Protein AF-A0A077ZLI1-F1 (afdb_monomer_lite)

Structure (mmCIF, N/CA/C/O backbone):
data_AF-A0A077ZLI1-F1
#
_entry.id   AF-A0A077ZLI1-F1
#
loop_
_atom_site.group_PDB
_atom_site.id
_atom_site.type_symbol
_atom_site.label_atom_id
_atom_site.label_alt_id
_atom_site.label_comp_id
_atom_site.label_asym_id
_atom_site.label_entity_id
_atom_site.label_seq_id
_atom_site.pdbx_PDB_ins_code
_atom_site.Cartn_x
_atom_site.Cartn_y
_atom_site.Cartn_z
_atom_site.occupancy
_atom_site.B_iso_or_equiv
_atom_site.auth_seq_id
_atom_site.auth_comp_id
_atom_site.auth_asym_id
_atom_site.auth_atom_id
_atom_site.pdbx_PDB_model_num
ATOM 1 N N . MET A 1 1 ? 10.521 -31.351 -9.517 1.00 49.22 1 MET A N 1
ATOM 2 C CA . MET A 1 1 ? 11.575 -30.334 -9.286 1.00 49.22 1 MET A CA 1
ATOM 3 C C . MET A 1 1 ? 12.682 -30.967 -8.458 1.00 49.22 1 MET A C 1
ATOM 5 O O . MET A 1 1 ? 12.405 -31.404 -7.350 1.00 49.22 1 MET A O 1
ATOM 9 N N . THR A 1 2 ? 13.892 -31.088 -9.006 1.00 72.06 2 THR A N 1
ATOM 10 C CA . THR A 1 2 ? 15.047 -31.745 -8.365 1.00 72.06 2 THR A CA 1
ATOM 11 C C . THR A 1 2 ? 15.722 -30.818 -7.346 1.00 72.06 2 THR A C 1
ATOM 13 O O . THR A 1 2 ? 15.652 -29.597 -7.482 1.00 72.06 2 THR A O 1
ATOM 16 N N . SER A 1 3 ? 16.395 -31.372 -6.331 1.00 81.25 3 SER A N 1
ATOM 17 C CA . SER A 1 3 ? 17.153 -30.604 -5.318 1.00 81.25 3 SER A CA 1
ATOM 18 C C . SER A 1 3 ? 18.089 -29.559 -5.952 1.00 81.25 3 SER A C 1
ATOM 20 O O . SER A 1 3 ? 18.091 -28.391 -5.558 1.00 81.25 3 SER A O 1
ATOM 22 N N . LEU A 1 4 ? 18.756 -29.947 -7.045 1.00 71.81 4 LEU A N 1
ATOM 23 C CA . LEU A 1 4 ? 19.637 -29.091 -7.836 1.00 71.81 4 LEU A CA 1
ATOM 24 C C . LEU A 1 4 ? 18.915 -27.868 -8.422 1.00 71.81 4 LEU A C 1
ATOM 26 O O . LEU A 1 4 ? 19.433 -26.760 -8.362 1.00 71.81 4 LEU A O 1
ATOM 30 N N . SER A 1 5 ? 17.694 -28.038 -8.941 1.00 70.94 5 SER A N 1
ATOM 31 C CA . SER A 1 5 ? 16.902 -26.923 -9.485 1.00 70.94 5 SER A CA 1
ATOM 32 C C . SER A 1 5 ? 16.547 -25.876 -8.418 1.00 70.94 5 SER A C 1
ATOM 34 O O . SER A 1 5 ? 16.575 -24.680 -8.701 1.00 70.94 5 SER A O 1
ATOM 36 N N . ARG A 1 6 ? 16.306 -26.301 -7.167 1.00 73.88 6 ARG A N 1
ATOM 37 C CA . ARG A 1 6 ? 16.097 -25.388 -6.028 1.00 73.88 6 ARG A CA 1
ATOM 38 C C . ARG A 1 6 ? 17.396 -24.712 -5.592 1.00 73.88 6 ARG A C 1
ATOM 40 O O . ARG A 1 6 ? 17.370 -23.537 -5.238 1.00 73.88 6 ARG A O 1
ATOM 47 N N . GLN A 1 7 ? 18.522 -25.426 -5.624 1.00 73.50 7 GLN A N 1
ATOM 48 C CA . GLN A 1 7 ? 19.839 -24.849 -5.335 1.00 73.50 7 GLN A CA 1
ATOM 49 C C . GLN A 1 7 ? 20.244 -23.814 -6.394 1.00 73.50 7 GLN A C 1
ATOM 51 O O . GLN A 1 7 ? 20.675 -22.727 -6.027 1.00 73.50 7 GLN A O 1
ATOM 56 N N . LEU A 1 8 ? 20.005 -24.083 -7.681 1.00 65.75 8 LEU A N 1
ATOM 57 C CA . LEU A 1 8 ? 20.233 -23.127 -8.770 1.00 65.75 8 LEU A CA 1
ATOM 58 C C . LEU A 1 8 ? 19.321 -21.900 -8.670 1.00 65.75 8 LEU A C 1
ATOM 60 O O . LEU A 1 8 ? 19.788 -20.787 -8.872 1.00 65.75 8 LEU A O 1
ATOM 64 N N . GLN A 1 9 ? 18.046 -22.067 -8.304 1.00 68.62 9 GLN A N 1
ATOM 65 C CA . GLN A 1 9 ? 17.154 -20.925 -8.062 1.00 68.62 9 GLN A CA 1
ATOM 66 C C . GLN A 1 9 ? 17.598 -20.061 -6.877 1.00 68.62 9 GLN A C 1
ATOM 68 O O . GLN A 1 9 ? 17.407 -18.851 -6.919 1.00 68.62 9 GLN A O 1
ATOM 73 N N . ARG A 1 10 ? 18.194 -20.660 -5.837 1.00 63.62 10 ARG A N 1
ATOM 74 C CA . ARG A 1 10 ? 18.761 -19.924 -4.694 1.00 63.62 10 ARG A CA 1
ATOM 75 C C . ARG A 1 10 ? 20.091 -19.240 -5.024 1.00 63.62 10 ARG A C 1
ATOM 77 O O . ARG A 1 10 ? 20.362 -18.183 -4.472 1.00 63.62 10 ARG A O 1
ATOM 84 N N . LEU A 1 11 ? 20.903 -19.843 -5.895 1.00 58.38 11 LEU A N 1
ATOM 85 C CA . LEU A 1 11 ? 22.202 -19.319 -6.344 1.00 58.38 11 LEU A CA 1
ATOM 86 C C . LEU A 1 11 ? 22.096 -18.330 -7.506 1.00 58.38 11 LEU A C 1
ATOM 88 O O . LEU A 1 11 ? 23.068 -17.638 -7.797 1.00 58.38 11 LEU A O 1
ATOM 92 N N . ALA A 1 12 ? 20.940 -18.251 -8.169 1.00 53.59 12 ALA A N 1
ATOM 93 C CA . ALA A 1 12 ? 20.627 -17.192 -9.115 1.00 53.59 12 ALA A CA 1
ATOM 94 C C . ALA A 1 12 ? 20.524 -15.862 -8.354 1.00 53.59 12 ALA A C 1
ATOM 96 O O . ALA A 1 12 ? 19.436 -15.391 -8.020 1.00 53.59 12 ALA A O 1
ATOM 97 N N . LEU A 1 13 ? 21.689 -15.281 -8.058 1.00 48.31 13 LEU A N 1
ATOM 98 C CA . LEU A 1 13 ? 21.853 -13.918 -7.580 1.00 48.31 13 LEU A CA 1
ATOM 99 C C . LEU A 1 13 ? 21.026 -12.982 -8.477 1.00 48.31 13 LEU A C 1
ATOM 101 O O . LEU A 1 13 ? 21.008 -13.196 -9.701 1.00 48.31 13 LEU A O 1
ATOM 105 N N . PRO A 1 14 ? 20.387 -11.934 -7.918 1.00 53.56 14 PRO A N 1
ATOM 106 C CA . PRO A 1 14 ? 19.626 -10.951 -8.698 1.00 53.56 14 PRO A CA 1
ATOM 107 C C . PRO A 1 14 ? 20.418 -10.415 -9.904 1.00 53.56 14 PRO A C 1
ATOM 109 O O . PRO A 1 14 ? 19.856 -10.117 -10.957 1.00 53.56 14 PRO A O 1
ATOM 112 N N . GLU A 1 15 ? 21.740 -10.374 -9.759 1.00 49.19 15 GLU A N 1
ATOM 113 C CA . GLU A 1 15 ? 22.714 -9.785 -10.672 1.00 49.19 15 GLU A CA 1
ATOM 114 C C . GLU A 1 15 ? 22.935 -10.583 -11.971 1.00 49.19 15 GLU A C 1
ATOM 116 O O . GLU A 1 15 ? 23.287 -10.002 -12.993 1.00 49.19 15 GLU A O 1
ATOM 121 N N . THR A 1 16 ? 22.625 -11.885 -12.021 1.00 45.41 16 THR A N 1
ATOM 122 C CA . THR A 1 16 ? 22.791 -12.676 -13.267 1.00 45.41 16 THR A CA 1
ATOM 123 C C . THR A 1 16 ? 21.690 -12.444 -14.309 1.00 45.41 16 THR A C 1
ATOM 125 O O . THR A 1 16 ? 21.802 -12.899 -15.448 1.00 45.41 16 THR A O 1
ATOM 128 N N . ARG A 1 17 ? 20.626 -11.705 -13.968 1.00 49.75 17 ARG A N 1
ATOM 129 C CA . ARG A 1 17 ? 19.562 -11.337 -14.920 1.00 49.75 17 ARG A CA 1
ATOM 130 C C . ARG A 1 17 ? 19.872 -10.086 -15.740 1.00 49.75 17 ARG A C 1
ATOM 132 O O . ARG A 1 17 ? 19.211 -9.879 -16.752 1.00 49.75 17 ARG A O 1
ATOM 139 N N . ILE A 1 18 ? 20.875 -9.300 -15.346 1.00 50.59 18 ILE A N 1
ATOM 140 C CA . ILE A 1 18 ? 21.205 -8.005 -15.967 1.00 50.59 18 ILE A CA 1
ATOM 141 C C . ILE A 1 18 ? 21.633 -8.173 -17.443 1.00 50.59 18 ILE A C 1
ATOM 143 O O . ILE A 1 18 ? 21.433 -7.273 -18.249 1.00 50.59 18 ILE A O 1
ATOM 147 N N . TYR A 1 19 ? 22.111 -9.362 -17.834 1.00 45.22 19 TYR A N 1
ATOM 148 C CA . TYR A 1 19 ? 22.626 -9.646 -19.182 1.00 45.22 19 TYR A CA 1
ATOM 149 C C . TYR A 1 19 ? 21.681 -10.414 -20.115 1.00 45.22 19 TYR A C 1
ATOM 151 O O . TYR A 1 19 ? 22.057 -10.725 -21.245 1.00 45.22 19 TYR A O 1
ATOM 159 N N . LYS A 1 20 ? 20.440 -10.714 -19.711 1.00 43.84 20 LYS A N 1
ATOM 160 C CA . LYS A 1 20 ? 19.440 -11.183 -20.680 1.00 43.84 20 LYS A CA 1
ATOM 161 C C . LYS A 1 20 ? 18.785 -9.965 -21.320 1.00 43.84 20 LYS A C 1
ATOM 163 O O . LYS A 1 20 ? 17.756 -9.504 -20.834 1.00 43.84 20 LYS A O 1
ATOM 168 N N . GLN A 1 21 ? 19.372 -9.474 -22.416 1.00 44.59 21 GLN A N 1
ATOM 169 C CA . GLN A 1 21 ? 18.673 -8.614 -23.375 1.00 44.59 21 GLN A CA 1
ATOM 170 C C . GLN A 1 21 ? 17.440 -9.375 -23.870 1.00 44.59 21 GLN A C 1
ATOM 172 O O . GLN A 1 21 ? 17.489 -10.182 -24.794 1.00 44.59 21 GLN A O 1
ATOM 177 N N . THR A 1 22 ? 16.332 -9.196 -23.167 1.00 51.44 22 THR A N 1
ATOM 178 C CA . THR A 1 22 ? 15.024 -9.599 -23.654 1.00 51.44 22 THR A CA 1
ATOM 179 C C . THR A 1 22 ? 14.506 -8.414 -24.453 1.00 51.44 22 THR A C 1
ATOM 181 O O . THR A 1 22 ? 14.519 -7.294 -23.952 1.00 51.44 22 THR A O 1
ATOM 184 N N . ASN A 1 23 ? 14.064 -8.641 -25.692 1.00 54.66 23 ASN A N 1
ATOM 185 C CA . ASN A 1 23 ? 13.486 -7.613 -26.576 1.00 54.66 23 ASN A CA 1
ATOM 186 C C . ASN A 1 23 ? 12.128 -7.075 -26.071 1.00 54.66 23 ASN A C 1
ATOM 188 O O . ASN A 1 23 ? 11.269 -6.710 -26.863 1.00 54.66 23 ASN A O 1
ATOM 192 N N . LYS A 1 24 ? 11.881 -7.106 -24.761 1.00 71.12 24 LYS A N 1
ATOM 193 C CA . LYS A 1 24 ? 10.615 -6.739 -24.138 1.00 71.12 24 LYS A CA 1
ATOM 194 C C . LYS A 1 24 ? 10.907 -5.829 -22.963 1.00 71.12 24 LYS A C 1
ATOM 196 O O . LYS A 1 24 ? 11.408 -6.284 -21.935 1.00 71.12 24 LYS A O 1
ATOM 201 N N . ALA A 1 25 ? 10.589 -4.550 -23.119 1.00 84.06 25 ALA A N 1
ATOM 202 C CA . ALA A 1 25 ? 10.612 -3.617 -22.007 1.00 84.06 25 ALA A CA 1
ATOM 203 C C . ALA A 1 25 ? 9.281 -3.686 -21.247 1.00 84.06 25 ALA A C 1
ATOM 205 O O . ALA A 1 25 ? 8.209 -3.790 -21.839 1.00 84.06 25 ALA A O 1
ATOM 206 N N . ALA A 1 26 ? 9.354 -3.621 -19.919 1.00 90.19 26 ALA A N 1
ATOM 207 C CA . ALA A 1 26 ? 8.180 -3.474 -19.074 1.00 90.19 26 ALA A CA 1
ATOM 208 C C . ALA A 1 26 ? 7.569 -2.083 -19.311 1.00 90.19 26 ALA A C 1
ATOM 210 O O . ALA A 1 26 ? 8.201 -1.076 -18.991 1.00 90.19 26 ALA A O 1
ATOM 211 N N . SER A 1 27 ? 6.365 -2.036 -19.880 1.00 94.62 27 SER A N 1
ATOM 212 C CA . SER A 1 27 ? 5.658 -0.795 -20.198 1.00 94.62 27 SER A CA 1
ATOM 213 C C . SER A 1 27 ? 4.183 -0.911 -19.839 1.00 94.62 27 SER A C 1
ATOM 215 O O . SER A 1 27 ? 3.559 -1.961 -20.005 1.00 94.62 27 SER A O 1
ATOM 217 N N . LEU A 1 28 ? 3.641 0.169 -19.285 1.00 95.81 28 LEU A N 1
ATOM 218 C CA . LEU A 1 28 ? 2.214 0.346 -19.085 1.00 95.81 28 LEU A CA 1
ATOM 219 C C . LEU A 1 28 ? 1.571 0.940 -20.339 1.00 95.81 28 LEU A C 1
ATOM 221 O O . LEU A 1 28 ? 0.450 0.555 -20.676 1.00 95.81 28 LEU A O 1
ATOM 225 N N . LEU A 1 29 ? 2.236 1.908 -20.975 1.00 94.69 29 LEU A N 1
ATOM 226 C CA . LEU A 1 29 ? 1.674 2.713 -22.061 1.00 94.69 29 LEU A CA 1
ATOM 227 C C . LEU A 1 29 ? 1.825 2.090 -23.447 1.00 94.69 29 LEU A C 1
ATOM 229 O O . LEU A 1 29 ? 0.926 2.269 -24.267 1.00 94.69 29 LEU A O 1
ATOM 233 N N . PHE A 1 30 ? 2.924 1.387 -23.693 1.00 93.56 30 PHE A N 1
ATOM 234 C CA . PHE A 1 30 ? 3.312 0.907 -25.014 1.00 93.56 30 PHE A CA 1
ATOM 235 C C . PHE A 1 30 ? 3.360 -0.617 -25.043 1.00 93.56 30 PHE A C 1
ATOM 237 O O . PHE A 1 30 ? 3.530 -1.269 -24.009 1.00 93.56 30 PHE A O 1
ATOM 244 N N . GLU A 1 31 ? 3.231 -1.191 -26.237 1.00 88.50 31 GLU A N 1
ATOM 245 C CA . GLU A 1 31 ? 3.480 -2.618 -26.405 1.00 88.50 31 GLU A CA 1
ATOM 246 C C . GLU A 1 31 ? 4.964 -2.924 -26.127 1.00 88.50 31 GLU A C 1
ATOM 248 O O . GLU A 1 31 ? 5.825 -2.072 -26.376 1.00 88.50 31 GLU A O 1
ATOM 253 N N . PRO A 1 32 ? 5.299 -4.109 -25.582 1.00 85.25 32 PRO A N 1
ATOM 254 C CA . PRO A 1 32 ? 6.660 -4.418 -25.138 1.00 85.25 32 PRO A CA 1
ATOM 255 C C . PRO A 1 32 ? 7.737 -4.241 -26.214 1.00 85.25 32 PRO A C 1
ATOM 257 O O . PRO A 1 32 ? 8.876 -3.901 -25.882 1.00 85.25 32 PRO A O 1
ATOM 260 N N . GLU A 1 33 ? 7.377 -4.487 -27.474 1.00 86.50 33 GLU A N 1
ATOM 261 C CA . GLU A 1 33 ? 8.238 -4.346 -28.646 1.00 86.50 33 GLU A CA 1
ATOM 262 C C . GLU A 1 33 ? 8.533 -2.868 -28.961 1.00 86.50 33 GLU A C 1
ATOM 264 O O . GLU A 1 33 ? 9.699 -2.496 -29.102 1.00 86.50 33 GLU A O 1
ATOM 269 N N . ASP A 1 34 ? 7.509 -2.009 -28.982 1.00 88.69 34 ASP A N 1
ATOM 270 C CA . ASP A 1 34 ? 7.665 -0.564 -29.204 1.00 88.69 34 ASP A CA 1
ATOM 271 C C . ASP A 1 34 ? 8.414 0.091 -28.037 1.00 88.69 34 ASP A C 1
ATOM 273 O O . ASP A 1 34 ? 9.346 0.876 -28.224 1.00 88.69 34 ASP A O 1
ATOM 277 N N . ALA A 1 35 ? 8.056 -0.294 -26.809 1.00 89.12 35 ALA A N 1
ATOM 278 C CA . ALA A 1 35 ? 8.669 0.206 -25.588 1.00 89.12 35 ALA A CA 1
ATOM 279 C C . ALA A 1 35 ? 10.182 -0.049 -25.543 1.00 89.12 35 ALA A C 1
ATOM 281 O O . ALA A 1 35 ? 10.927 0.772 -24.996 1.00 89.12 35 ALA A O 1
ATOM 282 N N . ALA A 1 36 ? 10.642 -1.178 -26.092 1.00 88.00 36 ALA A N 1
ATOM 283 C CA . ALA A 1 36 ? 12.056 -1.539 -26.134 1.00 88.00 36 ALA A CA 1
ATOM 284 C C . ALA A 1 36 ? 12.880 -0.585 -27.015 1.00 88.00 36 ALA A C 1
ATOM 286 O O . ALA A 1 36 ? 14.051 -0.357 -26.718 1.00 88.00 36 ALA A O 1
ATOM 287 N N . GLY A 1 37 ? 12.272 0.003 -28.051 1.00 89.06 37 GLY A N 1
ATOM 288 C CA . GLY A 1 37 ? 12.918 0.982 -28.929 1.00 89.06 37 GLY A CA 1
ATOM 289 C C . GLY A 1 37 ? 12.961 2.409 -28.371 1.00 89.06 37 GLY A C 1
ATOM 290 O O . GLY A 1 37 ? 13.693 3.248 -28.894 1.00 89.06 37 GLY A O 1
ATOM 291 N N . MET A 1 38 ? 12.203 2.710 -27.313 1.00 90.81 38 MET A N 1
ATOM 292 C CA . MET A 1 38 ? 12.138 4.057 -26.738 1.00 90.81 38 MET A CA 1
ATOM 293 C C . MET A 1 38 ? 13.298 4.331 -25.776 1.00 90.81 38 MET A C 1
ATOM 295 O O . MET A 1 38 ? 13.548 3.555 -24.844 1.00 90.81 38 MET A O 1
ATOM 299 N N . SER A 1 39 ? 13.961 5.479 -25.958 1.00 91.69 39 SER A N 1
ATOM 300 C CA . SER A 1 39 ? 15.031 5.935 -25.067 1.00 91.69 39 SER A CA 1
ATOM 301 C C . SER A 1 39 ? 14.493 6.364 -23.697 1.00 91.69 39 SER A C 1
ATOM 303 O O . SER A 1 39 ? 13.320 6.722 -23.541 1.00 91.69 39 SER A O 1
ATOM 305 N N . LYS A 1 40 ? 15.373 6.348 -22.687 1.00 92.06 40 LYS A N 1
ATOM 306 C CA . LYS A 1 40 ? 15.049 6.800 -21.325 1.00 92.06 40 LYS A CA 1
ATOM 307 C C . LYS A 1 40 ? 14.607 8.270 -21.328 1.00 92.06 40 LYS A C 1
ATOM 309 O O . LYS A 1 40 ? 13.617 8.590 -20.678 1.00 92.06 40 LYS A O 1
ATOM 314 N N . ASP A 1 41 ? 15.257 9.113 -22.133 1.00 94.75 41 ASP A N 1
ATOM 315 C CA . ASP A 1 41 ? 14.906 10.524 -22.331 1.00 94.75 41 ASP A CA 1
ATOM 316 C C . ASP A 1 41 ? 13.494 10.715 -22.895 1.00 94.75 41 ASP A C 1
ATOM 318 O O . ASP A 1 41 ? 12.742 11.553 -22.402 1.00 94.75 41 ASP A O 1
ATOM 322 N N . THR A 1 42 ? 13.091 9.917 -23.894 1.00 95.00 42 THR A N 1
ATOM 323 C CA . THR A 1 42 ? 11.737 10.005 -24.464 1.00 95.00 42 THR A CA 1
ATOM 324 C C . THR A 1 42 ? 10.676 9.639 -23.430 1.00 95.00 42 THR A C 1
ATOM 326 O O . THR A 1 42 ? 9.680 10.349 -23.289 1.00 95.00 42 THR A O 1
ATOM 329 N N . ILE A 1 43 ? 10.889 8.556 -22.676 1.00 95.25 43 ILE A N 1
ATOM 330 C CA . ILE A 1 43 ? 9.962 8.145 -21.614 1.00 95.25 43 ILE A CA 1
ATOM 331 C C . ILE A 1 43 ? 9.886 9.211 -20.515 1.00 95.25 43 ILE A C 1
ATOM 333 O O . ILE A 1 43 ? 8.793 9.545 -20.056 1.00 95.25 43 ILE A O 1
ATOM 337 N N . PHE A 1 44 ? 11.029 9.774 -20.121 1.00 97.31 44 PHE A N 1
ATOM 338 C CA . PHE A 1 44 ? 11.085 10.837 -19.125 1.00 97.31 44 PHE A CA 1
ATOM 339 C C . PHE A 1 44 ? 10.325 12.088 -19.582 1.00 97.31 44 PHE A C 1
ATOM 341 O O . PHE A 1 44 ? 9.503 12.605 -18.832 1.00 97.31 44 PHE A O 1
ATOM 348 N N . ALA A 1 45 ? 10.501 12.524 -20.833 1.00 97.25 45 ALA A N 1
ATOM 349 C CA . ALA A 1 45 ? 9.782 13.673 -21.383 1.00 97.25 45 ALA A CA 1
ATOM 350 C C . ALA A 1 45 ? 8.252 13.481 -21.350 1.00 97.25 45 ALA A C 1
ATOM 352 O O . ALA A 1 45 ? 7.518 14.388 -20.956 1.00 97.25 45 ALA A O 1
ATOM 353 N N . ILE A 1 46 ? 7.760 12.284 -21.696 1.00 96.69 46 ILE A N 1
ATOM 354 C CA . ILE A 1 46 ? 6.330 11.938 -21.605 1.00 96.69 46 ILE A CA 1
ATOM 355 C C . ILE A 1 46 ? 5.842 12.014 -20.154 1.00 96.69 46 ILE A C 1
ATOM 357 O O . ILE A 1 46 ? 4.760 12.542 -19.877 1.00 96.69 46 ILE A O 1
ATOM 361 N N . ALA A 1 47 ? 6.634 11.488 -19.224 1.00 97.62 47 ALA A N 1
ATOM 362 C CA . ALA A 1 47 ? 6.287 11.468 -17.815 1.00 97.62 47 ALA A CA 1
ATOM 363 C C . ALA A 1 47 ? 6.286 12.855 -17.180 1.00 97.62 47 ALA A C 1
ATOM 365 O O . ALA A 1 47 ? 5.390 13.126 -16.389 1.00 97.62 47 ALA A O 1
ATOM 366 N N . VAL A 1 48 ? 7.204 13.744 -17.564 1.00 97.81 48 VAL A N 1
ATOM 367 C CA . VAL A 1 48 ? 7.222 15.145 -17.114 1.00 97.81 48 VAL A CA 1
ATOM 368 C C . VAL A 1 48 ? 5.925 15.846 -17.521 1.00 97.81 48 VAL A C 1
ATOM 370 O O . VAL A 1 48 ? 5.291 16.468 -16.678 1.00 97.81 48 VAL A O 1
ATOM 373 N N . VAL A 1 49 ? 5.450 15.666 -18.761 1.00 97.56 49 VAL A N 1
ATOM 374 C CA . VAL A 1 49 ? 4.150 16.218 -19.197 1.00 97.56 49 VAL A CA 1
ATOM 375 C C . VAL A 1 49 ? 3.001 15.689 -18.332 1.00 97.56 49 VAL A C 1
ATOM 377 O O . VAL A 1 49 ? 2.154 16.460 -17.885 1.00 97.56 49 VAL A O 1
ATOM 380 N N . GLY A 1 50 ? 2.972 14.378 -18.068 1.00 97.81 50 GLY A N 1
ATOM 381 C CA . GLY A 1 50 ? 1.974 13.788 -17.172 1.00 97.81 50 GLY A CA 1
ATOM 382 C C . GLY A 1 50 ? 2.077 14.302 -15.737 1.00 97.81 50 GLY A C 1
ATOM 383 O O . GLY A 1 50 ? 1.065 14.571 -15.101 1.00 97.81 50 GLY A O 1
ATOM 384 N N . PHE A 1 51 ? 3.290 14.492 -15.235 1.00 98.06 51 PHE A N 1
ATOM 385 C CA . PHE A 1 51 ? 3.535 15.009 -13.900 1.00 98.06 51 PHE A CA 1
ATOM 386 C C . PHE A 1 51 ? 3.085 16.469 -13.763 1.00 98.06 51 PHE A C 1
ATOM 388 O O . PHE A 1 51 ? 2.409 16.791 -12.792 1.00 98.06 51 PHE A O 1
ATOM 395 N N . GLU A 1 52 ? 3.329 17.330 -14.758 1.00 97.94 52 GLU A N 1
ATOM 396 C CA . GLU A 1 52 ? 2.783 18.696 -14.753 1.00 97.94 52 GLU A CA 1
ATOM 397 C C . GLU A 1 52 ? 1.251 18.710 -14.744 1.00 97.94 52 GLU A C 1
ATOM 399 O O . GLU A 1 52 ? 0.635 19.527 -14.061 1.00 97.94 52 GLU A O 1
ATOM 404 N N . GLU A 1 53 ? 0.609 17.810 -15.495 1.00 96.75 53 GLU A N 1
ATOM 405 C CA . GLU A 1 53 ? -0.847 17.650 -15.458 1.00 96.75 53 GLU A CA 1
ATOM 406 C C . GLU A 1 53 ? -1.321 17.212 -14.060 1.00 96.75 53 GLU A C 1
ATOM 408 O O . GLU A 1 53 ? -2.322 17.734 -13.570 1.00 96.75 53 GLU A O 1
ATOM 413 N N . LEU A 1 54 ? -0.615 16.290 -13.394 1.00 95.00 54 LEU A N 1
ATOM 414 C CA . LEU A 1 54 ? -0.927 15.877 -12.020 1.00 95.00 54 LEU A CA 1
ATOM 415 C C . LEU A 1 54 ? -0.789 17.042 -11.035 1.00 95.00 54 LEU A C 1
ATOM 417 O O . LEU A 1 54 ? -1.735 17.306 -10.301 1.00 95.00 54 LEU A O 1
ATOM 421 N N . THR A 1 55 ? 0.319 17.784 -11.069 1.00 94.19 55 THR A N 1
ATOM 422 C CA . THR A 1 55 ? 0.550 18.940 -10.186 1.00 94.19 55 THR A CA 1
ATOM 423 C C . THR A 1 55 ? -0.480 20.053 -10.396 1.00 94.19 55 THR A C 1
ATOM 425 O O . THR A 1 55 ? -0.898 20.696 -9.436 1.00 94.19 55 THR A O 1
ATOM 428 N N . LYS A 1 56 ? -0.946 20.267 -11.636 1.00 93.56 56 LYS A N 1
ATOM 429 C CA . LYS A 1 56 ? -2.046 21.205 -11.929 1.00 93.56 56 LYS A CA 1
ATOM 430 C C . LYS A 1 56 ? -3.381 20.761 -11.330 1.00 93.56 56 LYS A C 1
ATOM 432 O O . LYS A 1 56 ? -4.180 21.617 -10.965 1.00 93.56 56 LYS A O 1
ATOM 437 N N . ASN A 1 57 ? -3.636 19.452 -11.270 1.00 89.88 57 ASN A N 1
ATOM 438 C CA . ASN A 1 57 ? -4.840 18.909 -10.638 1.00 89.88 57 ASN A CA 1
ATOM 439 C C . ASN A 1 57 ? -4.739 18.944 -9.109 1.00 89.88 57 ASN A C 1
ATOM 441 O O . ASN A 1 57 ? -5.729 19.237 -8.442 1.00 89.88 57 ASN A O 1
ATOM 445 N N . ASP A 1 58 ? -3.564 18.637 -8.560 1.00 89.44 58 ASP A N 1
ATOM 446 C CA . ASP A 1 58 ? -3.329 18.587 -7.122 1.00 89.44 58 ASP A CA 1
ATOM 447 C C . ASP A 1 58 ? -1.870 18.907 -6.785 1.00 89.44 58 ASP A C 1
ATOM 449 O O . ASP A 1 58 ? -0.939 18.183 -7.146 1.00 89.44 58 ASP A O 1
ATOM 453 N N . TYR A 1 59 ? -1.667 19.988 -6.033 1.00 90.31 59 TYR A N 1
ATOM 454 C CA . TYR A 1 59 ? -0.337 20.452 -5.647 1.00 90.31 59 TYR A CA 1
ATOM 455 C C . TYR A 1 59 ? 0.418 19.446 -4.761 1.00 90.31 59 TYR A C 1
ATOM 457 O O . TYR A 1 59 ? 1.640 19.531 -4.647 1.00 90.31 59 TYR A O 1
ATOM 465 N N . VAL A 1 60 ? -0.264 18.447 -4.177 1.00 89.38 60 VAL A N 1
ATOM 466 C CA . VAL A 1 60 ? 0.384 17.369 -3.411 1.00 89.38 60 VAL A CA 1
ATOM 467 C C . VAL A 1 60 ? 1.511 16.684 -4.187 1.00 89.38 60 VAL A C 1
ATOM 469 O O . VAL A 1 60 ? 2.468 16.199 -3.582 1.00 89.38 60 VAL A O 1
ATOM 472 N N . PHE A 1 61 ? 1.425 16.656 -5.521 1.00 93.56 61 PHE A N 1
ATOM 473 C CA . PHE A 1 61 ? 2.435 16.018 -6.352 1.00 93.56 61 PHE A CA 1
ATOM 474 C C . PHE A 1 61 ? 3.749 16.798 -6.422 1.00 93.56 61 PHE A C 1
ATOM 476 O O . PHE A 1 61 ? 4.796 16.186 -6.632 1.00 93.56 61 PHE A O 1
ATOM 483 N N . GLU A 1 62 ? 3.736 18.109 -6.174 1.00 94.50 62 GLU A N 1
ATOM 484 C CA . GLU A 1 62 ? 4.907 18.978 -6.337 1.00 94.50 62 GLU A CA 1
ATOM 485 C C . GLU A 1 62 ? 6.103 18.511 -5.494 1.00 94.50 62 GLU A C 1
ATOM 487 O O . GLU A 1 62 ? 7.248 18.547 -5.947 1.00 94.50 62 GLU A O 1
ATOM 492 N N . LYS A 1 63 ? 5.846 17.950 -4.305 1.00 93.19 63 LYS A N 1
ATOM 493 C CA . LYS A 1 63 ? 6.894 17.425 -3.413 1.00 93.19 63 LYS A CA 1
ATOM 494 C C . LYS A 1 63 ? 7.736 16.299 -4.034 1.00 93.19 63 LYS A C 1
ATOM 496 O O . LYS A 1 63 ? 8.849 16.049 -3.579 1.00 93.19 63 LYS A O 1
ATOM 501 N N . PHE A 1 64 ? 7.231 15.623 -5.069 1.00 96.69 64 PHE A N 1
ATOM 502 C CA . PHE A 1 64 ? 7.933 14.536 -5.760 1.00 96.69 64 PHE A CA 1
ATOM 503 C C . PHE A 1 64 ? 8.774 15.010 -6.950 1.00 96.69 64 PHE A C 1
ATOM 505 O O . PHE A 1 64 ? 9.525 14.216 -7.518 1.00 96.69 64 PHE A O 1
ATOM 512 N N . ARG A 1 65 ? 8.679 16.289 -7.337 1.00 97.44 65 ARG A N 1
ATOM 513 C CA . ARG A 1 65 ? 9.372 16.834 -8.511 1.00 97.44 65 ARG A CA 1
ATOM 514 C C . ARG A 1 65 ? 10.876 16.611 -8.431 1.00 97.44 65 ARG A C 1
ATOM 516 O O . ARG A 1 65 ? 11.466 16.033 -9.335 1.00 97.44 65 ARG A O 1
ATOM 523 N N . ALA A 1 66 ? 11.487 17.047 -7.333 1.00 96.31 66 ALA A N 1
ATOM 524 C CA . ALA A 1 66 ? 12.936 16.999 -7.165 1.00 96.31 66 ALA A CA 1
ATOM 525 C C . ALA A 1 66 ? 13.482 15.563 -7.076 1.00 96.31 66 ALA A C 1
ATOM 527 O O . ALA A 1 66 ? 14.614 15.315 -7.486 1.00 96.31 66 ALA A O 1
ATOM 528 N N . THR A 1 67 ? 12.686 14.625 -6.558 1.00 96.12 67 THR A N 1
ATOM 529 C CA . THR A 1 67 ? 13.128 13.263 -6.223 1.00 96.12 67 THR A CA 1
ATOM 530 C C . THR A 1 67 ? 12.809 12.230 -7.299 1.00 96.12 67 THR A C 1
ATOM 532 O O . THR A 1 67 ? 13.613 11.327 -7.514 1.00 96.12 67 THR A O 1
ATOM 535 N N . LEU A 1 68 ? 11.660 12.341 -7.972 1.00 97.50 68 LEU A N 1
ATOM 536 C CA . LEU A 1 68 ? 11.186 11.343 -8.937 1.00 97.50 68 LEU A CA 1
ATOM 537 C C . LEU A 1 68 ? 11.125 11.862 -10.378 1.00 97.50 68 LEU A C 1
ATOM 539 O O . LEU A 1 68 ? 11.241 11.055 -11.297 1.00 97.50 68 LEU A O 1
ATOM 543 N N . PHE A 1 69 ? 10.955 13.172 -10.583 1.00 97.81 69 PHE A N 1
ATOM 544 C CA . PHE A 1 69 ? 10.690 13.775 -11.900 1.00 97.81 69 PHE A CA 1
ATOM 545 C C . PHE A 1 69 ? 11.673 14.902 -12.256 1.00 97.81 69 PHE A C 1
ATOM 547 O O . PHE A 1 69 ? 11.357 15.790 -13.046 1.00 97.81 69 PHE A O 1
ATOM 554 N N . SER A 1 70 ? 12.875 14.879 -11.679 1.00 96.25 70 SER A N 1
ATOM 555 C CA . SER A 1 70 ? 13.961 15.803 -12.008 1.00 96.25 70 SER A CA 1
ATOM 556 C C . SER A 1 70 ? 14.897 15.185 -13.043 1.00 96.25 70 SER A C 1
ATOM 558 O O . SER A 1 70 ? 15.067 13.966 -13.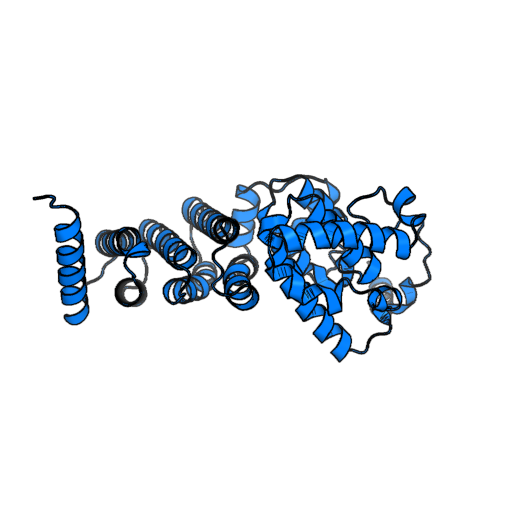079 1.00 96.25 70 SER A O 1
ATOM 560 N N . GLN A 1 71 ? 15.543 16.011 -13.871 1.00 95.56 71 GLN A N 1
ATOM 561 C CA . GLN A 1 71 ? 16.463 15.532 -14.913 1.00 95.56 71 GLN A CA 1
ATOM 562 C C . GLN A 1 71 ? 17.575 14.631 -14.341 1.00 95.56 71 GLN A C 1
ATOM 564 O O . GLN A 1 71 ? 17.970 13.665 -14.982 1.00 95.56 71 GLN A O 1
ATOM 569 N N . SER A 1 72 ? 18.017 14.877 -13.100 1.00 93.50 72 SER A N 1
ATOM 570 C CA . SER A 1 72 ? 19.023 14.055 -12.408 1.00 93.50 72 SER A CA 1
ATOM 571 C C . SER A 1 72 ? 18.606 12.596 -12.195 1.00 93.50 72 SER A C 1
ATOM 573 O O . SER A 1 72 ? 19.449 11.747 -11.932 1.00 93.50 72 SER A O 1
ATOM 575 N N . THR A 1 73 ? 17.313 12.275 -12.300 1.00 94.75 73 THR A N 1
ATOM 576 C CA . THR A 1 73 ? 16.826 10.890 -12.195 1.00 94.75 73 THR A CA 1
ATOM 577 C C . THR A 1 73 ? 17.124 10.049 -13.441 1.00 94.75 73 THR A C 1
ATOM 579 O O . THR A 1 73 ? 17.089 8.818 -13.369 1.00 94.75 73 THR A O 1
ATOM 582 N N . LEU A 1 74 ? 17.480 10.675 -14.571 1.00 94.19 74 LEU A N 1
ATOM 583 C CA . LEU A 1 74 ? 17.914 9.969 -15.782 1.00 94.19 74 LEU A CA 1
ATOM 584 C C . LEU A 1 74 ? 19.203 9.175 -15.564 1.00 94.19 74 LEU A C 1
ATOM 586 O O . LEU A 1 74 ? 19.322 8.079 -16.108 1.00 94.19 74 LEU A O 1
ATOM 590 N N . ASP A 1 75 ? 20.102 9.652 -14.708 1.00 92.25 75 ASP A N 1
ATOM 591 C CA . ASP A 1 75 ? 21.379 8.985 -14.420 1.00 92.25 75 ASP A CA 1
ATOM 592 C C . ASP A 1 75 ? 21.270 7.951 -13.289 1.00 92.25 75 ASP A C 1
ATOM 594 O O . ASP A 1 75 ? 22.215 7.222 -12.993 1.00 92.25 75 ASP A O 1
ATOM 598 N N . VAL A 1 76 ? 20.105 7.853 -12.641 1.00 92.31 76 VAL A N 1
ATOM 599 C CA . VAL A 1 76 ? 19.903 6.907 -11.544 1.00 92.31 76 VAL A CA 1
ATOM 600 C C . VAL A 1 76 ? 19.733 5.495 -12.100 1.00 92.31 76 VAL A C 1
ATOM 602 O O . VAL A 1 76 ? 18.764 5.185 -12.803 1.00 92.31 76 VAL A O 1
ATOM 605 N N . GLU A 1 77 ? 20.654 4.616 -11.712 1.00 92.62 77 GLU A N 1
ATOM 606 C CA . GLU A 1 77 ? 20.537 3.170 -11.860 1.00 92.62 77 GLU A CA 1
ATOM 607 C C . GLU A 1 77 ? 20.252 2.537 -10.502 1.00 92.62 77 GLU A C 1
ATOM 609 O O . GLU A 1 77 ? 21.131 2.372 -9.658 1.00 92.62 77 GLU A O 1
ATOM 614 N N . ARG A 1 78 ? 18.995 2.147 -10.284 1.00 93.12 78 ARG A N 1
ATOM 615 C CA . ARG A 1 78 ? 18.529 1.655 -8.982 1.00 93.12 78 ARG A CA 1
ATOM 616 C C . ARG A 1 78 ? 19.337 0.481 -8.413 1.00 93.12 78 ARG A C 1
ATOM 618 O O . ARG A 1 78 ? 19.495 0.375 -7.199 1.00 93.12 78 ARG A O 1
ATOM 625 N N . ALA A 1 79 ? 19.836 -0.394 -9.285 1.00 91.69 79 ALA A N 1
ATOM 626 C CA . ALA A 1 79 ? 20.649 -1.541 -8.889 1.00 91.69 79 ALA A CA 1
ATOM 627 C C . ALA A 1 79 ? 22.017 -1.140 -8.304 1.00 91.69 79 ALA A C 1
ATOM 629 O O . ALA A 1 79 ? 22.601 -1.931 -7.573 1.00 91.69 79 ALA A O 1
ATOM 630 N N . LEU A 1 80 ? 22.500 0.073 -8.600 1.00 93.94 80 LEU A N 1
ATOM 631 C CA . LEU A 1 80 ? 23.767 0.616 -8.105 1.00 93.94 80 LEU A CA 1
ATOM 632 C C . LEU A 1 80 ? 23.607 1.462 -6.833 1.00 93.94 80 LEU A C 1
ATOM 634 O O . LEU A 1 80 ? 24.601 1.856 -6.227 1.00 93.94 80 LEU A O 1
ATOM 638 N N . LEU A 1 81 ? 22.371 1.752 -6.418 1.00 94.31 81 LEU A N 1
ATOM 639 C CA . LEU A 1 81 ? 22.109 2.483 -5.182 1.00 94.31 81 LEU A CA 1
ATOM 640 C C . LEU A 1 81 ? 22.454 1.627 -3.960 1.00 94.31 81 LEU A C 1
ATOM 642 O O . LEU A 1 81 ? 22.202 0.420 -3.926 1.00 94.31 81 LEU A O 1
ATOM 646 N N . THR A 1 82 ? 22.948 2.272 -2.904 1.00 96.06 82 THR A N 1
ATOM 647 C CA . THR A 1 82 ? 23.147 1.606 -1.614 1.00 96.06 82 THR A CA 1
ATOM 648 C C . THR A 1 82 ? 21.814 1.130 -1.033 1.00 96.06 82 THR A C 1
ATOM 650 O O . THR A 1 82 ? 20.726 1.543 -1.453 1.00 96.06 82 THR A O 1
ATOM 653 N N . ARG A 1 83 ? 21.878 0.255 -0.024 1.00 95.75 83 ARG A N 1
ATOM 654 C CA . ARG A 1 83 ? 20.680 -0.224 0.678 1.00 95.75 83 ARG A CA 1
ATOM 655 C C . ARG A 1 83 ? 19.857 0.933 1.251 1.00 95.75 83 ARG A C 1
ATOM 657 O O . ARG A 1 83 ? 18.647 0.958 1.054 1.00 95.75 83 ARG A O 1
ATOM 664 N N . ASP A 1 84 ? 20.506 1.896 1.898 1.00 96.88 84 ASP A N 1
ATOM 665 C CA . ASP A 1 84 ? 19.824 3.029 2.535 1.00 96.88 84 ASP A CA 1
ATOM 666 C C . ASP A 1 84 ? 19.210 3.982 1.502 1.00 96.88 84 ASP A C 1
ATOM 668 O O . ASP A 1 84 ? 18.090 4.461 1.681 1.00 96.88 84 ASP A O 1
ATOM 672 N N . GLN A 1 85 ? 19.894 4.196 0.373 1.00 96.75 85 GLN A N 1
ATOM 673 C CA . GLN A 1 85 ? 19.346 4.958 -0.752 1.00 96.75 85 GLN A CA 1
ATOM 674 C C . GLN A 1 85 ? 18.113 4.273 -1.352 1.00 96.75 85 GLN A C 1
ATOM 676 O O . GLN A 1 85 ? 17.117 4.943 -1.618 1.00 96.75 85 GLN A O 1
ATOM 681 N N . ASN A 1 86 ? 18.149 2.946 -1.519 1.00 96.69 86 ASN A N 1
ATOM 682 C CA . ASN A 1 86 ? 16.995 2.174 -1.984 1.00 96.69 86 ASN A CA 1
ATOM 683 C C . ASN A 1 86 ? 15.809 2.279 -1.015 1.00 96.69 86 ASN A C 1
ATOM 685 O O . ASN A 1 86 ? 14.695 2.505 -1.471 1.00 96.69 86 ASN A O 1
ATOM 689 N N . VAL A 1 87 ? 16.041 2.190 0.300 1.00 97.38 87 VAL A N 1
ATOM 690 C CA . VAL A 1 87 ? 14.979 2.347 1.313 1.00 97.38 87 VAL A CA 1
ATOM 691 C C . VAL A 1 87 ? 14.374 3.754 1.276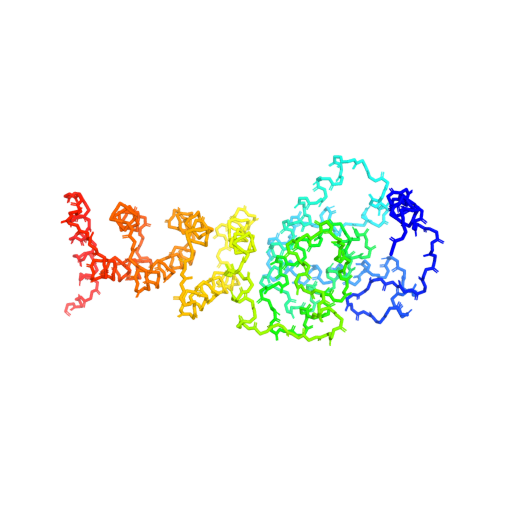 1.00 97.38 87 VAL A C 1
ATOM 693 O O . VAL A 1 87 ? 13.155 3.906 1.336 1.00 97.38 87 VAL A O 1
ATOM 696 N N . SER A 1 88 ? 15.201 4.793 1.140 1.00 97.12 88 SER A N 1
ATOM 697 C CA . SER A 1 88 ? 14.716 6.172 1.001 1.00 97.12 88 SER A CA 1
ATOM 698 C C . SER A 1 88 ? 13.860 6.343 -0.260 1.00 97.12 88 SER A C 1
ATOM 700 O O . SER A 1 88 ? 12.745 6.862 -0.198 1.00 97.12 88 SER A O 1
ATOM 702 N N . LEU A 1 89 ? 14.334 5.818 -1.395 1.00 97.56 89 LEU A N 1
ATOM 703 C CA . LEU A 1 89 ? 13.593 5.819 -2.653 1.00 97.56 89 LEU A CA 1
ATOM 704 C C . LEU A 1 89 ? 12.269 5.041 -2.538 1.00 97.56 89 LEU A C 1
ATOM 706 O O . LEU A 1 89 ? 11.243 5.509 -3.028 1.00 97.56 89 LEU A O 1
ATOM 710 N N . ASP A 1 90 ? 12.264 3.895 -1.851 1.00 97.88 90 ASP A N 1
ATOM 711 C CA . ASP A 1 90 ? 11.062 3.093 -1.595 1.00 97.88 90 ASP A CA 1
ATOM 712 C C . ASP A 1 90 ? 9.990 3.868 -0.832 1.00 97.88 90 ASP A C 1
ATOM 714 O O . ASP A 1 90 ? 8.805 3.768 -1.169 1.00 97.88 90 ASP A O 1
ATOM 718 N N . ASN A 1 91 ? 10.391 4.664 0.160 1.00 96.69 91 ASN A N 1
ATOM 719 C CA . ASN A 1 91 ? 9.471 5.499 0.928 1.00 96.69 91 ASN A CA 1
ATOM 720 C C . ASN A 1 91 ? 8.842 6.582 0.043 1.00 96.69 91 ASN A C 1
ATOM 722 O O . ASN A 1 91 ? 7.618 6.702 0.002 1.00 96.69 91 ASN A O 1
ATOM 726 N N . VAL A 1 92 ? 9.656 7.299 -0.740 1.00 96.75 92 VAL A N 1
ATOM 727 C CA . VAL A 1 92 ? 9.173 8.349 -1.654 1.00 96.75 92 VAL A CA 1
ATOM 728 C C . VAL A 1 92 ? 8.232 7.774 -2.717 1.00 96.75 92 VAL A C 1
ATOM 730 O O . VAL A 1 92 ? 7.170 8.339 -2.979 1.00 96.75 92 VAL A O 1
ATOM 733 N N . ILE A 1 93 ? 8.574 6.622 -3.302 1.00 97.88 93 ILE A N 1
ATOM 734 C CA . ILE A 1 93 ? 7.722 5.928 -4.277 1.00 97.88 93 ILE A CA 1
ATOM 735 C C . ILE A 1 93 ? 6.411 5.478 -3.627 1.00 97.88 93 ILE A C 1
ATOM 737 O O . ILE A 1 93 ? 5.343 5.626 -4.222 1.00 97.88 93 ILE A O 1
ATOM 741 N N . SER A 1 94 ? 6.466 4.947 -2.404 1.00 96.50 94 SER A N 1
ATOM 742 C CA . SER A 1 94 ? 5.269 4.517 -1.678 1.00 96.50 94 SER A CA 1
ATOM 743 C C . SER A 1 94 ? 4.327 5.688 -1.405 1.00 96.50 94 SER A C 1
ATOM 745 O O . SER A 1 94 ? 3.127 5.572 -1.654 1.00 96.50 94 SER A O 1
ATOM 747 N N . GLU A 1 95 ? 4.861 6.833 -0.977 1.00 94.56 95 GLU A N 1
ATOM 748 C CA . GLU A 1 95 ? 4.088 8.066 -0.819 1.00 94.56 95 GLU A CA 1
ATOM 749 C C . GLU A 1 95 ? 3.486 8.554 -2.141 1.00 94.56 95 GLU A C 1
ATOM 751 O O . GLU A 1 95 ? 2.316 8.941 -2.170 1.00 94.56 95 GLU A O 1
ATOM 756 N N . PHE A 1 96 ? 4.245 8.499 -3.240 1.00 96.12 96 PHE A N 1
ATOM 757 C CA . PHE A 1 96 ? 3.745 8.885 -4.559 1.00 96.12 96 PHE A CA 1
ATOM 758 C C . PHE A 1 96 ? 2.540 8.037 -4.968 1.00 96.12 96 PHE A C 1
ATOM 760 O O . PHE A 1 96 ? 1.516 8.585 -5.363 1.00 96.12 96 PHE A O 1
ATOM 767 N N . PHE A 1 97 ? 2.609 6.710 -4.826 1.00 96.56 97 PHE A N 1
ATOM 768 C CA . PHE A 1 97 ? 1.490 5.827 -5.174 1.00 96.56 97 PHE A CA 1
ATOM 769 C C . PHE A 1 97 ? 0.265 6.017 -4.269 1.00 96.56 97 PHE A C 1
ATOM 771 O O . PHE A 1 97 ? -0.870 5.897 -4.742 1.00 96.56 97 PHE A O 1
ATOM 778 N N . VAL A 1 98 ? 0.465 6.357 -2.993 1.00 93.69 98 VAL A N 1
ATOM 779 C CA . VAL A 1 98 ? -0.634 6.744 -2.097 1.00 93.69 98 VAL A CA 1
ATOM 780 C C . VAL A 1 98 ? -1.304 8.027 -2.603 1.00 93.69 98 VAL A C 1
ATOM 782 O O . VAL A 1 98 ? -2.521 8.029 -2.786 1.00 93.69 98 VAL A O 1
ATOM 785 N N . ALA A 1 99 ? -0.533 9.070 -2.927 1.00 92.31 99 ALA A N 1
ATOM 786 C CA . ALA A 1 99 ? -1.058 10.317 -3.494 1.00 92.31 99 ALA A CA 1
ATOM 787 C C . ALA A 1 99 ? -1.715 10.118 -4.874 1.00 92.31 99 ALA A C 1
ATOM 789 O O . ALA A 1 99 ? -2.721 10.751 -5.179 1.00 92.31 99 ALA A O 1
ATOM 790 N N . LEU A 1 100 ? -1.196 9.191 -5.685 1.00 94.25 100 LEU A N 1
ATOM 791 C CA . LEU A 1 100 ? -1.703 8.864 -7.020 1.00 94.25 100 LEU A CA 1
ATOM 792 C C . LEU A 1 100 ? -3.039 8.118 -6.997 1.00 94.25 100 LEU A C 1
ATOM 794 O O . LEU A 1 100 ? -3.750 8.132 -7.998 1.00 94.25 100 LEU A O 1
ATOM 798 N N . THR A 1 101 ? -3.385 7.471 -5.878 1.00 93.81 101 THR A N 1
ATOM 799 C CA . THR A 1 101 ? -4.549 6.576 -5.775 1.00 93.81 101 THR A CA 1
ATOM 800 C C . THR A 1 101 ? -5.817 7.169 -6.391 1.00 93.81 101 THR A C 1
ATOM 802 O O . THR A 1 101 ? -6.350 6.531 -7.288 1.00 93.81 101 THR A O 1
ATOM 805 N N . PRO A 1 102 ? -6.293 8.378 -6.041 1.00 91.44 102 PRO A N 1
ATOM 806 C CA . PRO A 1 102 ? -7.528 8.896 -6.626 1.00 91.44 102 PRO A CA 1
ATOM 807 C C . PRO A 1 102 ? -7.408 9.370 -8.087 1.00 91.44 102 PRO A C 1
ATOM 809 O O . PRO A 1 102 ? -8.430 9.618 -8.725 1.00 91.44 102 PRO A O 1
ATOM 812 N N . TYR A 1 103 ? -6.192 9.483 -8.624 1.00 93.31 103 TYR A N 1
ATOM 813 C CA . TYR A 1 103 ? -5.911 9.969 -9.978 1.00 93.31 103 TYR A CA 1
ATOM 814 C C . TYR A 1 103 ? -5.580 8.841 -10.956 1.00 93.31 103 TYR A C 1
ATOM 816 O O . TYR A 1 103 ? -5.276 9.113 -12.113 1.00 93.31 103 TYR A O 1
ATOM 824 N N . LEU A 1 104 ? -5.642 7.572 -10.535 1.00 95.19 104 LEU A N 1
ATOM 825 C CA . LEU A 1 104 ? -5.116 6.460 -11.329 1.00 95.19 104 LEU A CA 1
ATOM 826 C C . LEU A 1 104 ? -5.787 6.291 -12.698 1.00 95.19 104 LEU A C 1
ATOM 828 O O . LEU A 1 104 ? -5.159 5.760 -13.599 1.00 95.19 104 LEU A O 1
ATOM 832 N N . LEU A 1 105 ? -7.033 6.743 -12.878 1.00 95.12 105 LEU A N 1
ATOM 833 C CA . LEU A 1 105 ? -7.713 6.697 -14.181 1.00 95.12 105 LEU A CA 1
ATOM 834 C C . LEU A 1 105 ? -7.249 7.788 -15.157 1.00 95.12 105 LEU A C 1
ATOM 836 O O . LEU A 1 105 ? -7.644 7.772 -16.323 1.00 95.12 105 LEU A O 1
ATOM 840 N N . PHE A 1 106 ? -6.457 8.757 -14.700 1.00 95.38 106 PHE A N 1
ATOM 841 C CA . PHE A 1 106 ? -6.026 9.869 -15.531 1.00 95.38 106 PHE A CA 1
ATOM 842 C C . PHE A 1 106 ? -4.849 9.422 -16.397 1.00 95.38 106 PHE A C 1
ATOM 844 O O . PHE A 1 106 ? -3.921 8.760 -15.934 1.00 95.38 106 PHE A O 1
ATOM 851 N N . SER A 1 107 ? -4.841 9.847 -17.662 1.00 96.31 107 SER A N 1
ATOM 852 C CA . SER A 1 107 ? -3.708 9.588 -18.563 1.00 96.31 107 SER A CA 1
ATOM 853 C C . SER A 1 107 ? -2.387 10.111 -17.979 1.00 96.31 107 SER A C 1
ATOM 855 O O . SER A 1 107 ? -1.350 9.459 -18.097 1.00 96.31 107 SER A O 1
ATOM 857 N N . SER A 1 108 ? -2.441 11.238 -17.263 1.00 97.50 108 SER A N 1
ATOM 858 C CA . SER A 1 108 ? -1.321 11.821 -16.523 1.00 97.50 108 SER A CA 1
ATOM 859 C C . SER A 1 108 ? -0.698 10.852 -15.506 1.00 97.50 108 SER A C 1
ATOM 861 O O . SER A 1 108 ? 0.525 10.711 -15.461 1.00 97.50 108 SER A O 1
ATOM 863 N N . ALA A 1 109 ? -1.522 10.100 -14.769 1.00 97.38 109 ALA A N 1
ATOM 864 C CA . ALA A 1 109 ? -1.062 9.067 -13.845 1.00 97.38 109 ALA A CA 1
ATOM 865 C C . ALA A 1 109 ? -0.371 7.908 -14.572 1.00 97.38 109 ALA A C 1
ATOM 867 O O . ALA A 1 109 ? 0.675 7.437 -14.129 1.00 97.38 109 ALA A O 1
ATOM 868 N N . HIS A 1 110 ? -0.901 7.473 -15.717 1.00 98.12 110 HIS A N 1
ATOM 869 C CA . HIS A 1 110 ? -0.285 6.397 -16.498 1.00 98.12 110 HIS A CA 1
ATOM 870 C C . HIS A 1 110 ? 1.098 6.793 -17.041 1.00 98.12 110 HIS A C 1
ATOM 872 O O . HIS A 1 110 ? 2.026 5.990 -16.974 1.00 98.12 110 HIS A O 1
ATOM 878 N N . LYS A 1 111 ? 1.253 8.037 -17.522 1.00 98.12 111 LYS A N 1
ATOM 879 C CA . LYS A 1 111 ? 2.549 8.602 -17.947 1.00 98.12 111 LYS A CA 1
ATOM 880 C C . LYS A 1 111 ? 3.565 8.606 -16.801 1.00 98.12 111 LYS A C 1
ATOM 882 O O . LYS A 1 111 ? 4.714 8.224 -17.000 1.00 98.12 111 LYS A O 1
ATOM 887 N N . ALA A 1 112 ? 3.141 8.978 -15.593 1.00 98.12 112 ALA A N 1
ATOM 888 C CA . ALA A 1 112 ? 4.006 8.937 -14.419 1.00 98.12 112 ALA A CA 1
ATOM 889 C C . ALA A 1 112 ? 4.426 7.499 -14.058 1.00 98.12 112 ALA A C 1
ATOM 891 O O . ALA A 1 112 ? 5.607 7.238 -13.831 1.00 98.12 112 ALA A O 1
ATOM 892 N N . ILE A 1 113 ? 3.486 6.546 -14.058 1.00 98.12 113 ILE A N 1
ATOM 893 C CA . ILE A 1 113 ? 3.778 5.131 -13.771 1.00 98.12 113 ILE A CA 1
ATOM 894 C C . ILE A 1 113 ? 4.738 4.536 -14.804 1.00 98.12 113 ILE A C 1
ATOM 896 O O . ILE A 1 113 ? 5.618 3.767 -14.418 1.00 98.12 113 ILE A O 1
ATOM 900 N N . GLU A 1 114 ? 4.609 4.900 -16.084 1.00 97.50 114 GLU A N 1
ATOM 901 C CA . GLU A 1 114 ? 5.531 4.471 -17.143 1.00 97.50 114 GLU A CA 1
ATOM 902 C C . GLU A 1 114 ? 6.981 4.810 -16.780 1.00 97.50 114 GLU A C 1
ATOM 904 O O . GLU A 1 114 ? 7.853 3.937 -16.787 1.00 97.50 114 GLU A O 1
ATOM 909 N N . TRP A 1 115 ? 7.232 6.057 -16.373 1.00 97.56 115 TRP A N 1
ATOM 910 C CA . TRP A 1 115 ? 8.557 6.466 -15.922 1.00 97.56 115 TRP A CA 1
ATOM 911 C C . TRP A 1 115 ? 9.006 5.721 -14.673 1.00 97.56 115 TRP A C 1
ATOM 913 O O . TRP A 1 115 ? 10.122 5.215 -14.641 1.00 97.56 115 TRP A O 1
ATOM 923 N N . LEU A 1 116 ? 8.152 5.573 -13.662 1.00 97.75 116 LEU A N 1
ATOM 924 C CA . LEU A 1 116 ? 8.542 4.846 -12.453 1.00 97.75 116 LEU A CA 1
ATOM 925 C C . LEU A 1 116 ? 8.860 3.367 -12.743 1.00 97.75 116 LEU A C 1
ATOM 927 O O . LEU A 1 116 ? 9.759 2.781 -12.134 1.00 97.75 116 LEU A O 1
ATOM 931 N N . ALA A 1 117 ? 8.165 2.753 -13.700 1.00 96.50 117 ALA A N 1
ATOM 932 C CA . ALA A 1 117 ? 8.440 1.393 -14.141 1.00 96.50 117 ALA A CA 1
ATOM 933 C C . ALA A 1 117 ? 9.765 1.290 -14.907 1.00 96.50 117 ALA A C 1
ATOM 935 O O . ALA A 1 117 ? 10.509 0.339 -14.669 1.00 96.50 117 ALA A O 1
ATOM 936 N N . ARG A 1 118 ? 10.080 2.258 -15.772 1.00 93.62 118 ARG A N 1
ATOM 937 C CA . ARG A 1 118 ? 11.278 2.248 -16.627 1.00 93.62 118 ARG A CA 1
ATOM 938 C C . ARG A 1 118 ? 12.533 2.781 -15.933 1.00 93.62 118 ARG A C 1
ATOM 940 O O . ARG A 1 118 ? 13.592 2.176 -16.054 1.00 93.62 118 ARG A O 1
ATOM 947 N N . GLY A 1 119 ? 12.417 3.886 -15.205 1.00 93.25 119 GLY A N 1
ATOM 948 C CA . GLY A 1 119 ? 13.507 4.554 -14.494 1.00 93.25 119 GLY A CA 1
ATOM 949 C C . GLY A 1 119 ? 13.846 3.894 -13.159 1.00 93.25 119 GLY A C 1
ATOM 950 O O . GLY A 1 119 ? 15.016 3.656 -12.872 1.00 93.25 119 GLY A O 1
ATOM 951 N N . PHE A 1 120 ? 12.833 3.520 -12.369 1.00 96.00 120 PHE A N 1
ATOM 952 C CA . PHE A 1 120 ? 13.031 2.977 -11.017 1.00 96.00 120 PHE A CA 1
ATOM 953 C C . PHE A 1 120 ? 12.617 1.513 -10.855 1.00 96.00 120 PHE A C 1
ATOM 955 O O . PHE A 1 120 ? 12.726 0.973 -9.755 1.00 96.00 120 PHE A O 1
ATOM 962 N N . ARG A 1 121 ? 12.144 0.840 -11.913 1.00 96.12 121 ARG A N 1
ATOM 963 C CA . ARG A 1 121 ? 11.761 -0.585 -11.873 1.00 96.12 121 ARG A CA 1
ATOM 964 C C . ARG A 1 121 ? 10.737 -0.904 -10.775 1.00 96.12 121 ARG A C 1
ATOM 966 O O . ARG A 1 121 ? 10.784 -1.965 -10.154 1.00 96.12 121 ARG A O 1
ATOM 973 N N . VAL A 1 122 ? 9.766 -0.013 -10.542 1.00 97.88 122 VAL A N 1
ATOM 974 C CA . VAL A 1 122 ? 8.740 -0.204 -9.488 1.00 97.88 122 VAL A CA 1
ATOM 975 C C . VAL A 1 122 ? 7.933 -1.491 -9.637 1.00 97.88 122 VAL A C 1
ATOM 977 O O . VAL A 1 122 ? 7.454 -2.042 -8.649 1.00 97.88 122 VAL A O 1
ATOM 980 N N . HIS A 1 123 ? 7.841 -2.010 -10.861 1.00 96.62 123 HIS A N 1
ATOM 981 C CA . HIS A 1 123 ? 7.188 -3.272 -11.168 1.00 96.62 123 HIS A CA 1
ATOM 982 C C . HIS A 1 123 ? 7.906 -4.501 -10.581 1.00 96.62 123 HIS A C 1
ATOM 984 O O . HIS A 1 123 ? 7.298 -5.564 -10.472 1.00 96.62 123 HIS A O 1
ATOM 990 N N . GLU A 1 124 ? 9.167 -4.356 -10.168 1.00 95.94 124 GLU A N 1
ATOM 991 C CA . GLU A 1 124 ? 9.969 -5.403 -9.528 1.00 95.94 124 GLU A CA 1
ATOM 992 C C . GLU A 1 124 ? 10.180 -5.151 -8.036 1.00 95.94 124 GLU A C 1
ATOM 994 O O . GLU A 1 124 ? 10.084 -6.085 -7.235 1.00 95.94 124 GLU A O 1
ATOM 999 N N . TYR A 1 125 ? 10.487 -3.902 -7.673 1.00 96.75 125 TYR A N 1
ATOM 1000 C CA . TYR A 1 125 ? 10.920 -3.536 -6.323 1.00 96.75 125 TYR A CA 1
ATOM 1001 C C . TYR A 1 125 ? 9.786 -2.992 -5.438 1.00 96.75 125 TYR A C 1
ATOM 1003 O O . TYR A 1 125 ? 9.844 -3.144 -4.224 1.00 96.75 125 TYR A O 1
ATOM 1011 N N . ASN A 1 126 ? 8.728 -2.407 -6.016 1.00 97.88 126 ASN A N 1
ATOM 1012 C CA . ASN A 1 126 ? 7.652 -1.729 -5.275 1.00 97.88 126 ASN A CA 1
ATOM 1013 C C . ASN A 1 126 ? 6.267 -2.324 -5.548 1.00 97.88 126 ASN A C 1
ATOM 1015 O O . ASN A 1 126 ? 5.262 -1.615 -5.493 1.00 97.88 126 ASN A O 1
ATOM 1019 N N . VAL A 1 127 ? 6.193 -3.632 -5.810 1.00 97.88 127 VAL A N 1
ATOM 1020 C CA . VAL A 1 127 ? 4.945 -4.337 -6.159 1.00 97.88 127 VAL A CA 1
ATOM 1021 C C . VAL A 1 127 ? 3.809 -4.020 -5.179 1.00 97.88 127 VAL A C 1
ATOM 1023 O O . VAL A 1 127 ? 2.691 -3.742 -5.605 1.00 97.88 127 VAL A O 1
ATOM 1026 N N . GLY A 1 128 ? 4.101 -3.986 -3.875 1.00 97.38 128 GLY A N 1
ATOM 1027 C CA . GLY A 1 128 ? 3.116 -3.636 -2.850 1.00 97.38 128 GLY A CA 1
ATOM 1028 C C . GLY A 1 128 ? 2.573 -2.209 -2.979 1.00 97.38 128 GLY A C 1
ATOM 1029 O O . GLY A 1 128 ? 1.364 -2.022 -2.900 1.00 97.38 128 GLY A O 1
ATOM 1030 N N . ALA A 1 129 ? 3.428 -1.210 -3.217 1.00 97.38 129 ALA A N 1
ATOM 1031 C CA . ALA A 1 129 ? 2.994 0.182 -3.375 1.00 97.38 129 ALA A CA 1
ATOM 1032 C C . ALA A 1 129 ? 2.137 0.367 -4.637 1.00 97.38 129 ALA A C 1
ATOM 1034 O O . ALA A 1 129 ? 1.087 1.008 -4.585 1.00 97.38 129 ALA A O 1
ATOM 1035 N N . VAL A 1 130 ? 2.535 -0.267 -5.745 1.00 98.25 130 VAL A N 1
ATOM 1036 C CA . VAL A 1 130 ? 1.762 -0.232 -6.993 1.00 98.25 130 VAL A CA 1
ATOM 1037 C C . VAL A 1 130 ? 0.391 -0.884 -6.799 1.00 98.25 130 VAL A C 1
ATOM 1039 O O . VAL A 1 130 ? -0.626 -0.299 -7.167 1.00 98.25 130 VAL A O 1
ATOM 1042 N N . LEU A 1 131 ? 0.334 -2.068 -6.175 1.00 97.88 131 LEU A N 1
ATOM 1043 C CA . LEU A 1 131 ? -0.929 -2.775 -5.932 1.00 97.88 131 LEU A CA 1
ATOM 1044 C C . LEU A 1 131 ? -1.823 -2.062 -4.918 1.00 97.88 131 LEU A C 1
ATOM 1046 O O . LEU A 1 131 ? -3.036 -2.061 -5.099 1.00 97.88 131 LEU A O 1
ATOM 1050 N N . ARG A 1 132 ? -1.255 -1.397 -3.906 1.00 96.75 132 ARG A N 1
ATOM 1051 C CA . ARG A 1 132 ? -2.004 -0.542 -2.970 1.00 96.75 132 ARG A CA 1
ATOM 1052 C C . ARG A 1 132 ? -2.815 0.525 -3.700 1.00 96.75 132 ARG A C 1
ATOM 1054 O O . ARG A 1 132 ? -3.989 0.715 -3.401 1.00 96.75 132 ARG A O 1
ATOM 1061 N N . CYS A 1 133 ? -2.192 1.193 -4.665 1.00 96.12 133 CYS A N 1
ATOM 1062 C CA . CYS A 1 133 ? -2.852 2.176 -5.516 1.00 96.12 133 CYS A CA 1
ATOM 1063 C C . CYS A 1 133 ? -3.871 1.487 -6.441 1.00 96.12 133 CYS A C 1
ATOM 1065 O O . CYS A 1 133 ? -5.067 1.779 -6.399 1.00 96.12 133 CYS A O 1
ATOM 1067 N N . ALA A 1 134 ? -3.420 0.489 -7.208 1.00 97.19 134 ALA A N 1
ATOM 1068 C CA . ALA A 1 134 ? -4.204 -0.124 -8.275 1.00 97.19 134 ALA A CA 1
ATOM 1069 C C . ALA A 1 134 ? -5.447 -0.892 -7.805 1.00 97.19 134 ALA A C 1
ATOM 1071 O O . ALA A 1 134 ? -6.453 -0.899 -8.514 1.00 97.19 134 ALA A O 1
ATOM 1072 N N . ILE A 1 135 ? -5.420 -1.510 -6.619 1.00 96.56 135 ILE A N 1
ATOM 1073 C CA . ILE A 1 135 ? -6.524 -2.351 -6.129 1.00 96.56 135 ILE A CA 1
ATOM 1074 C C . ILE A 1 135 ? -7.840 -1.580 -5.957 1.00 96.56 135 ILE A C 1
ATOM 1076 O O . ILE A 1 135 ? -8.907 -2.180 -6.028 1.00 96.56 135 ILE A O 1
ATOM 1080 N N . HIS A 1 136 ? -7.797 -0.251 -5.812 1.00 95.19 136 HIS A N 1
ATOM 1081 C CA . HIS A 1 136 ? -8.992 0.600 -5.753 1.00 95.19 136 HIS A CA 1
ATOM 1082 C C . HIS A 1 136 ? -9.799 0.586 -7.064 1.00 95.19 136 HIS A C 1
ATOM 1084 O O . HIS A 1 136 ? -10.980 0.930 -7.069 1.00 95.19 136 HIS A O 1
ATOM 1090 N N . TYR A 1 137 ? -9.176 0.136 -8.156 1.00 96.06 137 TYR A N 1
ATOM 1091 C CA . TYR A 1 137 ? -9.733 0.065 -9.505 1.00 96.06 137 TYR A CA 1
ATOM 1092 C C . TYR A 1 137 ? -9.769 -1.378 -10.021 1.00 96.06 137 TYR A C 1
ATOM 1094 O O . TYR A 1 137 ? -9.633 -1.613 -11.219 1.00 96.06 137 TYR A O 1
ATOM 1102 N N . HIS A 1 138 ? -9.936 -2.356 -9.125 1.00 96.81 138 HIS A N 1
ATOM 1103 C CA . HIS A 1 138 ? -9.880 -3.788 -9.442 1.00 96.81 138 HIS A CA 1
ATOM 1104 C C . HIS A 1 138 ? -10.876 -4.249 -10.529 1.00 96.81 138 HIS A C 1
ATOM 1106 O O . HIS A 1 138 ? -10.622 -5.248 -11.201 1.00 96.81 138 HIS A O 1
ATOM 1112 N N . GLU A 1 139 ? -11.971 -3.511 -10.741 1.00 96.00 139 GLU A N 1
ATOM 1113 C CA . GLU A 1 139 ? -12.982 -3.770 -11.786 1.00 96.00 139 GLU A CA 1
ATOM 1114 C C . GLU A 1 139 ? -12.675 -3.053 -13.114 1.00 96.00 139 GLU A C 1
ATOM 1116 O O . GLU A 1 139 ? -13.420 -3.188 -14.080 1.00 96.00 139 GLU A O 1
ATOM 1121 N N . CYS A 1 140 ? -11.586 -2.283 -13.189 1.00 96.50 140 CYS A N 1
ATOM 1122 C CA . CYS A 1 140 ? -11.211 -1.505 -14.365 1.00 96.50 140 CYS A CA 1
ATOM 1123 C C . CYS A 1 140 ? -10.081 -2.177 -15.158 1.00 96.50 140 CYS A C 1
ATOM 1125 O O . CYS A 1 140 ? -9.146 -2.749 -14.598 1.00 96.50 140 CYS A O 1
ATOM 1127 N N . ASN A 1 141 ? -10.083 -1.997 -16.482 1.00 95.44 141 ASN A N 1
ATOM 1128 C CA . ASN A 1 141 ? -9.036 -2.533 -17.364 1.00 95.44 141 ASN A CA 1
ATOM 1129 C C . ASN A 1 141 ? -7.627 -2.023 -17.022 1.00 95.44 141 ASN A C 1
ATOM 1131 O O . ASN A 1 141 ? -6.643 -2.725 -17.261 1.00 95.44 141 ASN A O 1
ATOM 1135 N N . ILE A 1 142 ? -7.509 -0.821 -16.444 1.00 95.94 142 ILE A N 1
ATOM 1136 C CA . ILE A 1 142 ? -6.213 -0.296 -16.002 1.00 95.94 142 ILE A CA 1
ATOM 1137 C C . ILE A 1 142 ? -5.566 -1.193 -14.942 1.00 95.94 142 ILE A C 1
ATOM 1139 O O . ILE A 1 142 ? -4.362 -1.428 -15.002 1.00 95.94 142 ILE A O 1
ATOM 1143 N N . PHE A 1 143 ? -6.353 -1.770 -14.029 1.00 97.19 143 PHE A N 1
ATOM 1144 C CA . PHE A 1 143 ? -5.833 -2.694 -13.030 1.00 97.19 143 PHE A CA 1
ATOM 1145 C C . PHE A 1 143 ? -5.263 -3.949 -13.692 1.00 97.19 143 PHE A C 1
ATOM 1147 O O . PHE A 1 143 ? -4.152 -4.350 -13.365 1.00 97.19 143 PHE A O 1
ATOM 1154 N N . ALA A 1 144 ? -5.963 -4.523 -14.676 1.00 95.62 144 ALA A N 1
ATOM 1155 C CA . ALA A 1 144 ? -5.470 -5.685 -15.414 1.00 95.62 144 ALA A CA 1
ATOM 1156 C C . ALA A 1 144 ? -4.160 -5.383 -16.173 1.00 95.62 144 ALA A C 1
ATOM 1158 O O . ALA A 1 144 ? -3.248 -6.212 -16.185 1.00 95.62 144 ALA A O 1
ATOM 1159 N N . ARG A 1 145 ? -4.029 -4.184 -16.761 1.00 95.06 145 ARG A N 1
ATOM 1160 C CA . ARG A 1 145 ? -2.790 -3.726 -17.423 1.00 95.06 145 ARG A CA 1
ATOM 1161 C C . ARG A 1 145 ? -1.634 -3.574 -16.437 1.00 95.06 145 ARG A C 1
ATOM 1163 O O . ARG A 1 145 ? -0.559 -4.115 -16.677 1.00 95.06 145 ARG A O 1
ATOM 1170 N N . ILE A 1 146 ? -1.866 -2.900 -15.310 1.00 97.06 146 ILE A N 1
ATOM 1171 C CA . ILE A 1 146 ? -0.867 -2.763 -14.243 1.00 97.06 146 ILE A CA 1
ATOM 1172 C C . ILE A 1 146 ? -0.485 -4.141 -13.708 1.00 97.06 146 ILE A C 1
ATOM 1174 O O . ILE A 1 146 ? 0.691 -4.433 -13.547 1.00 97.06 146 ILE A O 1
ATOM 1178 N N . LEU A 1 147 ? -1.451 -5.030 -13.487 1.00 96.44 147 LEU A N 1
ATOM 1179 C CA . LEU A 1 147 ? -1.175 -6.363 -12.977 1.00 96.44 147 LEU A CA 1
ATOM 1180 C C . LEU A 1 147 ? -0.261 -7.155 -13.922 1.00 96.44 147 LEU A C 1
ATOM 1182 O O . LEU A 1 147 ? 0.662 -7.808 -13.444 1.00 96.44 147 LEU A O 1
ATOM 1186 N N . LYS A 1 148 ? -0.450 -7.062 -15.246 1.00 94.19 148 LYS A N 1
ATOM 1187 C CA . LYS A 1 148 ? 0.455 -7.675 -16.239 1.00 94.19 148 LYS A CA 1
ATOM 1188 C C . LYS A 1 148 ? 1.883 -7.133 -16.188 1.00 94.19 148 LYS A C 1
ATOM 1190 O O . LYS A 1 148 ? 2.814 -7.891 -16.440 1.00 94.19 148 LYS A O 1
ATOM 1195 N N . LEU A 1 149 ? 2.049 -5.852 -15.867 1.00 94.56 149 LEU A N 1
ATOM 1196 C CA . LEU A 1 149 ? 3.356 -5.205 -15.750 1.00 94.56 149 LEU A CA 1
ATOM 1197 C C . LEU A 1 149 ? 4.171 -5.748 -14.560 1.00 94.56 149 LEU A C 1
ATOM 1199 O O . LEU A 1 149 ? 5.398 -5.811 -14.621 1.00 94.56 149 LEU A O 1
ATOM 1203 N N . LEU A 1 150 ? 3.503 -6.122 -13.466 1.00 96.50 150 LEU A N 1
ATOM 1204 C CA . LEU A 1 150 ? 4.147 -6.462 -12.196 1.00 96.50 150 LEU A CA 1
ATOM 1205 C C . LEU A 1 150 ? 4.849 -7.826 -12.199 1.00 96.50 150 LEU A C 1
ATOM 1207 O O . LEU A 1 150 ? 4.297 -8.843 -12.614 1.00 96.50 150 LEU A O 1
ATOM 1211 N N . GLN A 1 151 ? 6.030 -7.892 -11.587 1.00 95.44 151 GLN A N 1
ATOM 1212 C CA . GLN A 1 151 ? 6.711 -9.153 -11.297 1.00 95.44 151 GLN A CA 1
ATOM 1213 C C . GLN A 1 151 ? 6.328 -9.664 -9.902 1.00 95.44 151 GLN A C 1
ATOM 1215 O O . GLN A 1 151 ? 7.005 -9.417 -8.900 1.00 95.44 151 GLN A O 1
ATOM 1220 N N . ILE A 1 152 ? 5.225 -10.413 -9.825 1.00 95.94 152 ILE A N 1
ATOM 1221 C CA . ILE A 1 152 ? 4.784 -11.064 -8.585 1.00 95.94 152 ILE A CA 1
ATOM 1222 C C . ILE A 1 152 ? 5.620 -12.332 -8.351 1.00 95.94 152 ILE A C 1
ATOM 1224 O O . ILE A 1 152 ? 5.367 -13.390 -8.925 1.00 95.94 152 ILE A O 1
ATOM 1228 N N . ARG A 1 153 ? 6.649 -12.210 -7.508 1.00 94.69 153 ARG A N 1
ATOM 1229 C CA . ARG A 1 153 ? 7.565 -13.287 -7.111 1.00 94.69 153 ARG A CA 1
ATOM 1230 C C . ARG A 1 153 ? 7.065 -14.008 -5.844 1.00 94.69 153 ARG A C 1
ATOM 1232 O O . ARG A 1 153 ? 6.225 -13.443 -5.147 1.00 94.69 153 ARG A O 1
ATOM 1239 N N . PRO A 1 154 ? 7.525 -15.235 -5.527 1.00 93.94 154 PRO A N 1
ATOM 1240 C CA . PRO A 1 154 ? 7.035 -16.018 -4.380 1.00 93.94 154 PRO A CA 1
ATOM 1241 C C . PRO A 1 154 ? 7.077 -15.297 -3.021 1.00 93.94 154 PRO A C 1
ATOM 1243 O O . PRO A 1 154 ? 6.215 -15.525 -2.178 1.00 93.94 154 PRO A O 1
ATOM 1246 N N . GLU A 1 155 ? 8.042 -14.400 -2.820 1.00 93.19 155 GLU A N 1
ATOM 1247 C CA . GLU A 1 155 ? 8.168 -13.537 -1.641 1.00 93.19 155 GLU A CA 1
ATOM 1248 C C . GLU A 1 155 ? 7.003 -12.545 -1.475 1.00 93.19 155 GLU A C 1
ATOM 1250 O O . GLU A 1 155 ? 6.715 -12.101 -0.365 1.00 93.19 155 GLU A O 1
ATOM 1255 N N . HIS A 1 156 ? 6.277 -12.236 -2.551 1.00 94.62 156 HIS A N 1
ATOM 1256 C CA . HIS A 1 156 ? 5.076 -11.403 -2.543 1.00 94.62 156 HIS A CA 1
ATOM 1257 C C . HIS A 1 156 ? 3.843 -12.226 -2.137 1.00 94.62 156 HIS A C 1
ATOM 1259 O O . HIS A 1 156 ? 2.871 -12.317 -2.889 1.00 94.62 156 HIS A O 1
ATOM 1265 N N . SER A 1 157 ? 3.887 -12.856 -0.959 1.00 94.00 157 SER A N 1
ATOM 1266 C CA . SER A 1 157 ? 2.865 -13.805 -0.484 1.00 94.00 157 SER A CA 1
ATOM 1267 C C . SER A 1 157 ? 1.449 -13.216 -0.469 1.00 94.00 157 SER A C 1
ATOM 1269 O O . SER A 1 157 ? 0.506 -13.885 -0.885 1.00 94.00 157 SER A O 1
ATOM 1271 N N . LEU A 1 158 ? 1.313 -11.938 -0.093 1.00 95.88 158 LEU A N 1
ATOM 1272 C CA . LEU A 1 158 ? 0.042 -11.204 -0.054 1.00 95.88 158 LEU A CA 1
ATOM 1273 C C . LEU A 1 158 ? -0.652 -11.094 -1.424 1.00 95.88 158 LEU A C 1
ATOM 1275 O O . LEU A 1 158 ? -1.862 -10.900 -1.495 1.00 95.88 158 LEU A O 1
ATOM 1279 N N . TRP A 1 159 ? 0.110 -11.222 -2.511 1.00 96.62 159 TRP A N 1
ATOM 1280 C CA . TRP A 1 159 ? -0.332 -10.934 -3.877 1.00 96.62 159 TRP A CA 1
ATOM 1281 C C . TRP A 1 159 ? -0.390 -12.174 -4.772 1.00 96.62 159 TRP A C 1
ATOM 1283 O O . TRP A 1 159 ? -0.771 -12.077 -5.934 1.00 96.62 159 TRP A O 1
ATOM 1293 N N . GLN A 1 160 ? -0.045 -13.355 -4.249 1.00 96.12 160 GLN A N 1
ATOM 1294 C CA . GLN A 1 160 ? -0.032 -14.606 -5.021 1.00 96.12 160 GLN A CA 1
ATOM 1295 C C . GLN A 1 160 ? -1.408 -14.960 -5.606 1.00 96.12 160 GLN A C 1
ATOM 1297 O O . GLN A 1 160 ? -1.490 -15.507 -6.706 1.00 96.12 160 GLN A O 1
ATOM 1302 N N . TRP A 1 161 ? -2.494 -14.608 -4.910 1.00 96.31 161 TRP A N 1
ATOM 1303 C CA . TRP A 1 161 ? -3.871 -14.840 -5.362 1.00 96.31 161 TRP A CA 1
ATOM 1304 C C . TRP A 1 161 ? -4.221 -14.095 -6.663 1.00 96.31 161 TRP A C 1
ATOM 1306 O O . TRP A 1 161 ? -5.176 -14.467 -7.342 1.00 96.31 161 TRP A O 1
ATOM 1316 N N . LEU A 1 162 ? -3.430 -13.084 -7.043 1.00 97.06 162 LEU A N 1
ATOM 1317 C CA . LEU A 1 162 ? -3.607 -12.311 -8.273 1.00 97.06 162 LEU A CA 1
ATOM 1318 C C . LEU A 1 162 ? -3.036 -13.001 -9.520 1.00 97.06 162 LEU A C 1
ATOM 1320 O O . LEU A 1 162 ? -3.393 -12.629 -10.637 1.00 97.06 162 LEU A O 1
ATOM 1324 N N . LEU A 1 163 ? -2.169 -14.009 -9.372 1.00 96.06 163 LEU A N 1
ATOM 1325 C CA . LEU A 1 163 ? -1.499 -14.669 -10.503 1.00 96.06 163 LEU A CA 1
ATOM 1326 C C . LEU A 1 163 ? -2.461 -15.240 -11.572 1.00 96.06 163 LEU A C 1
ATOM 1328 O O . LEU A 1 163 ? -2.148 -15.121 -12.760 1.00 96.06 163 LEU A O 1
ATOM 1332 N N . PRO A 1 164 ? -3.627 -15.828 -11.231 1.00 95.19 164 PRO A N 1
ATOM 1333 C CA . PRO A 1 164 ? -4.603 -16.257 -12.236 1.00 95.19 164 PRO A CA 1
ATOM 1334 C C . PRO A 1 164 ? -5.170 -15.093 -13.067 1.00 95.19 164 PRO A C 1
ATOM 1336 O O . PRO A 1 164 ? -5.338 -15.220 -14.283 1.00 95.19 164 PRO A O 1
ATOM 1339 N N . PHE A 1 165 ? -5.412 -13.941 -12.436 1.00 95.75 165 PHE A N 1
ATOM 1340 C CA . PHE A 1 165 ? -5.919 -12.728 -13.089 1.00 95.75 165 PHE A CA 1
ATOM 1341 C C . PHE A 1 165 ? -4.847 -12.062 -13.956 1.00 95.75 165 PHE A C 1
ATOM 1343 O O . PHE A 1 165 ? -5.128 -11.608 -15.063 1.00 95.75 165 PHE A O 1
ATOM 1350 N N . GLN A 1 166 ? -3.589 -12.105 -13.508 1.00 94.12 166 GLN A N 1
ATOM 1351 C CA . GLN A 1 166 ? -2.444 -11.623 -14.279 1.00 94.12 166 GLN A CA 1
ATOM 1352 C C . GLN A 1 166 ? -2.318 -12.349 -15.627 1.00 94.12 166 GLN A C 1
ATOM 1354 O O . GLN A 1 166 ? -2.100 -11.715 -16.658 1.00 94.12 166 GLN A O 1
ATOM 1359 N N . ARG A 1 167 ? -2.479 -13.680 -15.629 1.00 90.44 167 ARG A N 1
ATOM 1360 C CA . ARG A 1 167 ? -2.370 -14.512 -16.840 1.00 90.44 167 ARG A CA 1
ATOM 1361 C C . ARG A 1 167 ? -3.558 -14.344 -17.781 1.00 90.44 167 ARG A C 1
ATOM 1363 O O . ARG A 1 167 ? -3.370 -14.294 -18.990 1.00 90.44 167 ARG A O 1
ATOM 1370 N N . SER A 1 168 ? -4.767 -14.274 -17.227 1.00 91.31 168 SER A N 1
ATOM 1371 C CA . SER A 1 168 ? -6.010 -14.183 -18.004 1.00 91.31 168 SER A CA 1
ATOM 1372 C C . SER A 1 168 ? -6.331 -12.771 -18.496 1.00 91.31 168 SER A C 1
ATOM 1374 O O . SER A 1 168 ? -7.192 -12.628 -19.358 1.00 91.31 168 SER A O 1
ATOM 1376 N N . ALA A 1 169 ? -5.648 -11.738 -17.984 1.00 87.19 169 ALA A N 1
ATOM 1377 C CA . ALA A 1 169 ? -5.942 -10.330 -18.266 1.00 87.19 169 ALA A CA 1
ATOM 1378 C C . ALA A 1 169 ? -7.344 -9.877 -17.824 1.00 87.19 169 ALA A C 1
ATOM 1380 O O . ALA A 1 169 ? -7.847 -8.871 -18.323 1.00 87.19 169 ALA A O 1
ATOM 1381 N N . GLN A 1 170 ? -7.982 -10.623 -16.923 1.00 90.75 170 GLN A N 1
ATOM 1382 C CA . GLN A 1 170 ? -9.333 -10.329 -16.466 1.00 90.75 170 GLN A CA 1
ATOM 1383 C C . GLN A 1 170 ? -9.323 -9.364 -15.283 1.00 90.75 170 GLN A C 1
ATOM 1385 O O . GLN A 1 170 ? -8.431 -9.393 -14.431 1.00 90.75 170 GLN A O 1
ATOM 1390 N N . VAL A 1 171 ? -10.353 -8.523 -15.229 1.00 93.38 171 VAL A N 1
ATOM 1391 C CA . VAL A 1 171 ? -10.650 -7.703 -14.054 1.00 93.38 171 VAL A CA 1
ATOM 1392 C C . VAL A 1 171 ? -11.121 -8.585 -12.896 1.00 93.38 171 VAL A C 1
ATOM 1394 O O . VAL A 1 171 ? -11.591 -9.707 -13.090 1.00 93.38 171 VAL A O 1
ATOM 1397 N N . ILE A 1 172 ? -11.003 -8.074 -11.676 1.00 95.94 172 ILE A N 1
ATOM 1398 C CA . ILE A 1 172 ? -11.398 -8.781 -10.459 1.00 95.94 172 ILE A CA 1
ATOM 1399 C C . ILE A 1 172 ? -12.749 -8.242 -10.028 1.00 95.94 172 ILE A C 1
ATOM 1401 O O . ILE A 1 172 ? -12.882 -7.044 -9.813 1.00 95.94 172 ILE A O 1
ATOM 1405 N N . THR A 1 173 ? -13.746 -9.103 -9.851 1.00 95.38 173 THR A N 1
ATOM 1406 C CA . THR A 1 173 ? -15.057 -8.669 -9.352 1.00 95.38 173 THR A CA 1
ATOM 1407 C C . THR A 1 173 ? -14.998 -8.339 -7.861 1.00 95.38 173 THR A C 1
ATOM 1409 O O . THR A 1 173 ? -14.206 -8.919 -7.109 1.00 95.38 173 THR A O 1
ATOM 1412 N N . ARG A 1 174 ? -15.885 -7.453 -7.391 1.00 94.94 174 ARG A N 1
ATOM 1413 C CA . ARG A 1 174 ? -16.025 -7.138 -5.957 1.00 94.94 174 ARG A CA 1
ATOM 1414 C C . ARG A 1 174 ? -16.141 -8.381 -5.073 1.00 94.94 174 ARG A C 1
ATOM 1416 O O . ARG A 1 174 ? -15.507 -8.441 -4.025 1.00 94.94 174 ARG A O 1
ATOM 1423 N N . GLN A 1 175 ? -16.908 -9.382 -5.503 1.00 94.69 175 GLN A N 1
ATOM 1424 C CA . GLN A 1 175 ? -17.113 -10.619 -4.743 1.00 94.69 175 GLN A CA 1
ATOM 1425 C C . GLN A 1 175 ? -15.809 -11.396 -4.527 1.00 94.69 175 GLN A C 1
ATOM 1427 O O . GLN A 1 175 ? -15.572 -11.896 -3.429 1.00 94.69 175 GLN A O 1
ATOM 1432 N N . VAL A 1 176 ? -14.953 -11.479 -5.551 1.00 95.88 176 VAL A N 1
ATOM 1433 C CA . VAL A 1 176 ? -13.648 -12.146 -5.441 1.00 95.88 176 VAL A CA 1
ATOM 1434 C C . VAL A 1 176 ? -12.757 -11.406 -4.447 1.00 95.88 176 VAL A C 1
ATOM 1436 O O . VAL A 1 176 ? -12.186 -12.039 -3.562 1.00 95.88 176 VAL A O 1
ATOM 1439 N N . LEU A 1 177 ? -12.685 -10.073 -4.544 1.00 96.50 177 LEU A N 1
ATOM 1440 C CA . LEU A 1 177 ? -11.884 -9.267 -3.622 1.00 96.50 177 LEU A CA 1
ATOM 1441 C C . LEU A 1 177 ? -12.366 -9.407 -2.169 1.00 96.50 177 LEU A C 1
ATOM 1443 O O . LEU A 1 177 ? -11.545 -9.581 -1.270 1.00 96.50 177 LEU A O 1
ATOM 1447 N N . CYS A 1 178 ? -13.681 -9.371 -1.934 1.00 95.50 178 CYS A N 1
ATOM 1448 C CA . CYS A 1 178 ? -14.263 -9.559 -0.604 1.00 95.50 178 CYS A CA 1
ATOM 1449 C C . CYS A 1 178 ? -13.887 -10.920 -0.004 1.00 95.50 178 CYS A C 1
ATOM 1451 O O . CYS A 1 178 ? -13.402 -10.965 1.125 1.00 95.50 178 CYS A O 1
ATOM 1453 N N . ARG A 1 179 ? -14.040 -12.00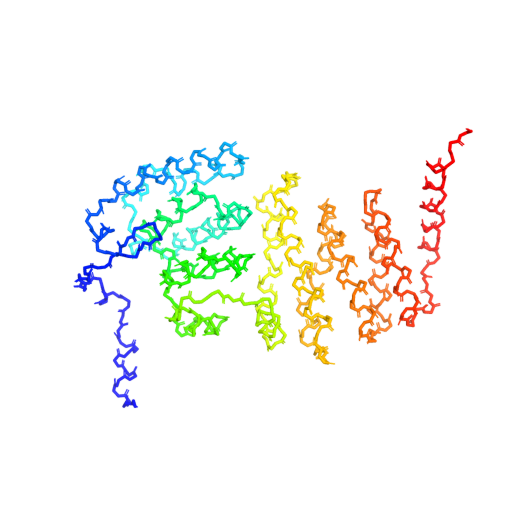7 -0.775 1.00 94.75 179 ARG A N 1
ATOM 1454 C CA . ARG A 1 179 ? -13.680 -13.366 -0.332 1.00 94.75 179 ARG A CA 1
ATOM 1455 C C . ARG A 1 179 ? -12.201 -13.483 0.015 1.00 94.75 179 ARG A C 1
ATOM 1457 O O . ARG A 1 179 ? -11.857 -14.123 1.004 1.00 94.75 179 ARG A O 1
ATOM 1464 N N . GLU A 1 180 ? -11.325 -12.863 -0.771 1.00 95.88 180 GLU A N 1
ATOM 1465 C CA . GLU A 1 180 ? -9.894 -12.897 -0.471 1.00 95.88 180 GLU A CA 1
ATOM 1466 C C . GLU A 1 180 ? -9.554 -12.081 0.782 1.00 95.88 180 GLU A C 1
ATOM 1468 O O . GLU A 1 180 ? -8.757 -12.531 1.598 1.00 95.88 180 GLU A O 1
ATOM 1473 N N . CYS A 1 181 ? -10.183 -10.920 0.988 1.00 95.00 181 CYS A N 1
ATOM 1474 C CA . CYS A 1 181 ? -9.964 -10.121 2.196 1.00 95.00 181 CYS A CA 1
ATOM 1475 C C . CYS A 1 181 ? -10.493 -10.812 3.465 1.00 95.00 181 CYS A C 1
ATOM 1477 O O . CYS A 1 181 ? -9.910 -10.653 4.535 1.00 95.00 181 CYS A O 1
ATOM 1479 N N . GLU A 1 182 ? -11.581 -11.577 3.357 1.00 93.31 182 GLU A N 1
ATOM 1480 C CA . GLU A 1 182 ? -12.103 -12.411 4.446 1.00 93.31 182 GLU A CA 1
ATOM 1481 C C . GLU A 1 182 ? -11.154 -13.573 4.768 1.00 93.31 182 GLU A C 1
ATOM 1483 O O . GLU A 1 182 ? -10.796 -13.794 5.926 1.00 93.31 182 GLU A O 1
ATOM 1488 N N . LYS A 1 183 ? -10.692 -14.284 3.733 1.00 93.25 183 LYS A N 1
ATOM 1489 C CA . LYS A 1 183 ? -9.755 -15.408 3.854 1.00 93.25 183 LYS A CA 1
ATOM 1490 C C . LYS A 1 183 ? -8.379 -14.976 4.365 1.00 93.25 183 LYS A C 1
ATOM 1492 O O . LYS A 1 183 ? -7.728 -15.732 5.085 1.00 93.25 183 LYS A O 1
ATOM 1497 N N . ASN A 1 184 ? -7.918 -13.793 3.971 1.00 94.44 184 ASN A N 1
ATOM 1498 C CA . ASN A 1 184 ? -6.600 -13.265 4.295 1.00 94.44 184 ASN A CA 1
ATOM 1499 C C . ASN A 1 184 ? -6.717 -11.891 4.982 1.00 94.44 184 ASN A C 1
ATOM 1501 O O . ASN A 1 184 ? -6.589 -10.857 4.321 1.00 94.44 184 ASN A O 1
ATOM 1505 N N . PRO A 1 185 ? -6.897 -11.850 6.318 1.00 93.25 185 PRO A N 1
ATOM 1506 C CA . PRO A 1 185 ? -7.023 -10.598 7.068 1.00 93.25 185 PRO A CA 1
ATOM 1507 C C . PRO A 1 185 ? -5.841 -9.634 6.893 1.00 93.25 185 PRO A C 1
ATOM 1509 O O . PRO A 1 185 ? -6.020 -8.424 6.998 1.00 93.25 185 PRO A O 1
ATOM 1512 N N . ALA A 1 186 ? -4.643 -10.134 6.564 1.00 95.50 186 ALA A N 1
ATOM 1513 C CA . ALA A 1 186 ? -3.497 -9.276 6.270 1.00 95.50 186 ALA A CA 1
ATOM 1514 C C . ALA A 1 186 ? -3.710 -8.433 4.999 1.00 95.50 186 ALA A C 1
ATOM 1516 O O . ALA A 1 186 ? -3.230 -7.303 4.933 1.00 95.50 186 ALA A O 1
ATOM 1517 N N . LEU A 1 187 ? -4.454 -8.945 4.008 1.00 96.31 187 LEU A N 1
ATOM 1518 C CA . LEU A 1 187 ? -4.831 -8.174 2.819 1.00 96.31 187 LEU A CA 1
ATOM 1519 C C . LEU A 1 187 ? -5.806 -7.061 3.195 1.00 96.31 187 LEU A C 1
ATOM 1521 O O . LEU A 1 187 ? -5.646 -5.934 2.729 1.00 96.31 187 LEU A O 1
ATOM 1525 N N . MET A 1 188 ? -6.772 -7.361 4.068 1.00 95.56 188 MET A N 1
ATOM 1526 C CA . MET A 1 188 ? -7.706 -6.359 4.573 1.00 95.56 188 MET A CA 1
ATOM 1527 C C . MET A 1 188 ? -6.961 -5.240 5.308 1.00 95.56 188 MET A C 1
ATOM 1529 O O . MET A 1 188 ? -7.107 -4.078 4.936 1.00 95.56 188 MET A O 1
ATOM 1533 N N . THR A 1 189 ? -6.096 -5.577 6.272 1.00 96.25 189 THR A N 1
ATOM 1534 C CA . THR A 1 189 ? -5.250 -4.590 6.965 1.00 96.25 189 THR A CA 1
ATOM 1535 C C . THR A 1 189 ? -4.436 -3.770 5.972 1.00 96.25 189 THR A C 1
ATOM 1537 O O . THR A 1 189 ? -4.496 -2.544 6.004 1.00 96.25 189 THR A O 1
ATOM 1540 N N . PHE A 1 190 ? -3.761 -4.426 5.022 1.00 96.50 190 PHE A N 1
ATOM 1541 C CA . PHE A 1 190 ? -2.972 -3.728 4.017 1.00 96.50 190 PHE A CA 1
ATOM 1542 C C . PHE A 1 190 ? -3.820 -2.716 3.241 1.00 96.50 190 PHE A C 1
ATOM 1544 O O . PHE A 1 190 ? -3.411 -1.570 3.117 1.00 96.50 190 PHE A O 1
ATOM 1551 N N . ILE A 1 191 ? -5.000 -3.085 2.739 1.00 95.94 191 ILE A N 1
ATOM 1552 C CA . ILE A 1 191 ? -5.861 -2.163 1.983 1.00 95.94 191 ILE A CA 1
ATOM 1553 C C . ILE A 1 191 ? -6.332 -0.996 2.866 1.00 95.94 191 ILE A C 1
ATOM 1555 O O . ILE A 1 191 ? -6.305 0.161 2.428 1.00 95.94 191 ILE A O 1
ATOM 1559 N N . LEU A 1 192 ? -6.728 -1.278 4.107 1.00 95.81 192 LEU A N 1
ATOM 1560 C CA . LEU A 1 192 ? -7.241 -0.287 5.053 1.00 95.81 192 LEU A CA 1
ATOM 1561 C C . LEU A 1 192 ? -6.177 0.713 5.519 1.00 95.81 192 LEU A C 1
ATOM 1563 O O . LEU A 1 192 ? -6.467 1.908 5.609 1.00 95.81 192 LEU A O 1
ATOM 1567 N N . ASP A 1 193 ? -4.928 0.280 5.679 1.00 94.25 193 ASP A N 1
ATOM 1568 C CA . ASP A 1 193 ? -3.796 1.156 6.014 1.00 94.25 193 ASP A CA 1
ATOM 1569 C C . ASP A 1 193 ? -3.550 2.248 4.962 1.00 94.25 193 ASP A C 1
ATOM 1571 O O . ASP A 1 193 ? -2.909 3.259 5.234 1.00 94.25 193 ASP A O 1
ATOM 1575 N N . THR A 1 194 ? -4.102 2.112 3.752 1.00 92.75 194 THR A N 1
ATOM 1576 C CA . THR A 1 194 ? -4.020 3.180 2.745 1.00 92.75 194 THR A CA 1
ATOM 1577 C C . THR A 1 194 ? -4.634 4.481 3.258 1.00 92.75 194 THR A C 1
ATOM 1579 O O . THR A 1 194 ? -4.104 5.545 2.963 1.00 92.75 194 THR A O 1
ATOM 1582 N N . ALA A 1 195 ? -5.687 4.420 4.081 1.00 91.31 195 ALA A N 1
ATOM 1583 C CA . ALA A 1 195 ? -6.301 5.619 4.651 1.00 91.31 195 ALA A CA 1
ATOM 1584 C C . ALA A 1 195 ? -5.352 6.373 5.580 1.00 91.31 195 ALA A C 1
ATOM 1586 O O . ALA A 1 195 ? -5.247 7.594 5.501 1.00 91.31 195 ALA A O 1
ATOM 1587 N N . SER A 1 196 ? -4.662 5.657 6.469 1.00 89.81 196 SER A N 1
ATOM 1588 C CA . SER A 1 196 ? -3.748 6.274 7.428 1.00 89.81 196 SER A CA 1
ATOM 1589 C C . SER A 1 196 ? -2.539 6.886 6.728 1.00 89.81 196 SER A C 1
ATOM 1591 O O . SER A 1 196 ? -2.196 8.033 7.011 1.00 89.81 196 SER A O 1
ATOM 1593 N N . LEU A 1 197 ? -1.9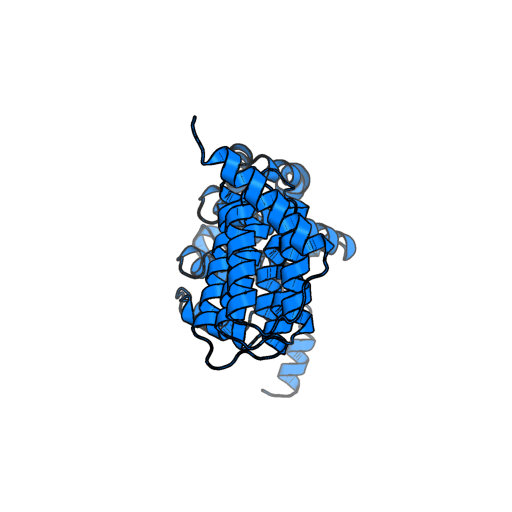63 6.169 5.761 1.00 90.62 197 LEU A N 1
ATOM 1594 C CA . LEU A 1 197 ? -0.874 6.667 4.919 1.00 90.62 197 LEU A CA 1
ATOM 1595 C C . LEU A 1 197 ? -1.296 7.902 4.123 1.00 90.62 197 LEU A C 1
ATOM 1597 O O . LEU A 1 197 ? -0.539 8.864 4.003 1.00 90.62 197 LEU A O 1
ATOM 1601 N N . TRP A 1 198 ? -2.517 7.899 3.594 1.00 87.50 198 TRP A N 1
ATOM 1602 C CA . TRP A 1 198 ? -3.047 9.015 2.824 1.00 87.50 198 TRP A CA 1
ATOM 1603 C C . TRP A 1 198 ? -3.223 10.264 3.702 1.00 87.50 198 TRP A C 1
ATOM 1605 O O . TRP A 1 198 ? -2.690 11.323 3.379 1.00 87.50 198 TRP A O 1
ATOM 1615 N N . VAL A 1 199 ? -3.852 10.119 4.875 1.00 87.81 199 VAL A N 1
ATOM 1616 C CA . VAL A 1 199 ? -4.023 11.213 5.853 1.00 87.81 199 VAL A CA 1
ATOM 1617 C C . VAL A 1 199 ? -2.677 11.797 6.299 1.00 87.81 199 VAL A C 1
ATOM 1619 O O . VAL A 1 199 ? -2.562 13.006 6.473 1.00 87.81 199 VAL A O 1
ATOM 1622 N N . GLN A 1 200 ? -1.649 10.961 6.463 1.00 85.44 200 GLN A N 1
ATOM 1623 C CA . GLN A 1 200 ? -0.304 11.412 6.836 1.00 85.44 200 GLN A CA 1
ATOM 1624 C C . GLN A 1 200 ? 0.426 12.134 5.695 1.00 85.44 200 GLN A C 1
ATOM 1626 O O . GLN A 1 200 ? 1.125 13.111 5.943 1.00 85.44 200 GLN A O 1
ATOM 1631 N N . SER A 1 201 ? 0.283 11.655 4.456 1.00 76.94 201 SER A N 1
ATOM 1632 C CA . SER A 1 201 ? 1.088 12.117 3.314 1.00 76.94 201 SER A CA 1
ATOM 1633 C C . SER A 1 201 ? 0.512 13.322 2.573 1.00 76.94 201 SER A C 1
ATOM 1635 O O . SER A 1 201 ? 1.291 14.086 1.996 1.00 76.94 201 SER A O 1
ATOM 1637 N N . VAL A 1 202 ? -0.815 13.482 2.571 1.00 69.81 202 VAL A N 1
ATOM 1638 C CA . VAL A 1 202 ? -1.529 14.566 1.867 1.00 69.81 202 VAL A CA 1
ATOM 1639 C C . VAL A 1 202 ? -2.097 15.609 2.843 1.00 69.81 202 VAL A C 1
ATOM 1641 O O . VAL A 1 202 ? -2.504 16.702 2.450 1.00 69.81 202 VAL A O 1
ATOM 1644 N N . GLY A 1 203 ? -2.074 15.306 4.142 1.00 66.44 203 GLY A N 1
ATOM 1645 C CA . GLY A 1 203 ? -2.601 16.176 5.184 1.00 66.44 203 GLY A CA 1
ATOM 1646 C C . GLY A 1 203 ? -4.120 16.356 5.099 1.00 66.44 203 GLY A C 1
ATOM 1647 O O . GLY A 1 203 ? -4.836 15.627 4.413 1.00 66.44 203 GLY A O 1
ATOM 1648 N N . ASN A 1 204 ? -4.626 17.368 5.805 1.00 60.06 204 ASN A N 1
ATOM 1649 C CA . ASN A 1 204 ? -6.056 17.697 5.844 1.00 60.06 204 ASN A CA 1
ATOM 1650 C C . ASN A 1 204 ? -6.547 18.445 4.586 1.00 60.06 204 ASN A C 1
ATOM 1652 O O . ASN A 1 204 ? -7.646 18.994 4.599 1.00 60.06 204 ASN A O 1
ATOM 1656 N N . CYS A 1 205 ? -5.754 18.514 3.510 1.00 53.44 205 CYS A N 1
ATOM 1657 C CA . CYS A 1 205 ? -6.083 19.253 2.290 1.00 53.44 205 CYS A CA 1
ATOM 1658 C C . CYS A 1 205 ? -7.166 18.517 1.492 1.00 53.44 205 CYS A C 1
ATOM 1660 O O . CYS A 1 205 ? -6.857 17.754 0.581 1.00 53.44 205 CYS A O 1
ATOM 1662 N N . GLY A 1 206 ? -8.419 18.733 1.917 1.00 52.22 206 GLY A N 1
ATOM 1663 C CA . GLY A 1 206 ? -9.710 18.144 1.532 1.00 52.22 206 GLY A CA 1
ATOM 1664 C C . GLY A 1 206 ? -10.073 18.113 0.048 1.00 52.22 206 GLY A C 1
ATOM 1665 O O . GLY A 1 206 ? -11.174 18.529 -0.304 1.00 52.22 206 GLY A O 1
ATOM 1666 N N . ALA A 1 207 ? -9.195 17.644 -0.839 1.00 55.88 207 ALA A N 1
ATOM 1667 C CA . ALA A 1 207 ? -9.548 17.481 -2.239 1.00 55.88 207 ALA A CA 1
ATOM 1668 C C . ALA A 1 207 ? -10.762 16.526 -2.361 1.00 55.88 20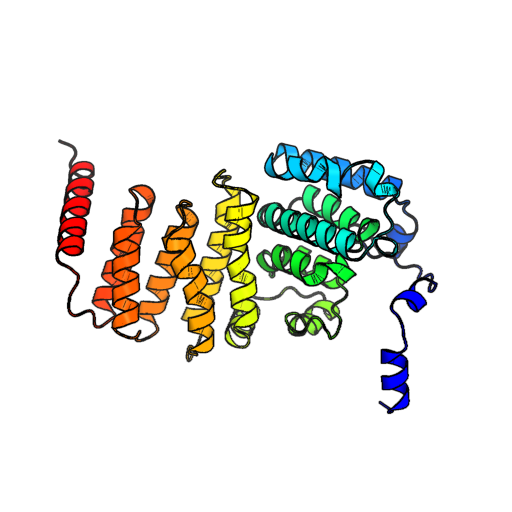7 ALA A C 1
ATOM 1670 O O . ALA A 1 207 ? -10.804 15.496 -1.687 1.00 55.88 207 ALA A O 1
ATOM 1671 N N . PRO A 1 208 ? -11.765 16.801 -3.213 1.00 63.88 208 PRO A N 1
ATOM 1672 C CA . PRO A 1 208 ? -12.917 15.907 -3.412 1.00 63.88 208 PRO A CA 1
ATOM 1673 C C . PRO A 1 208 ? -12.521 14.461 -3.758 1.00 63.88 208 PRO A C 1
ATOM 1675 O O . PRO A 1 208 ? -13.240 13.506 -3.457 1.00 63.88 208 PRO A O 1
ATOM 1678 N N . THR A 1 209 ? -11.338 14.304 -4.351 1.00 64.38 209 THR A N 1
ATOM 1679 C CA . THR A 1 209 ? -10.666 13.042 -4.665 1.00 64.38 209 THR A CA 1
ATOM 1680 C C . THR A 1 209 ? -10.393 12.172 -3.433 1.00 64.38 209 THR A C 1
ATOM 1682 O O . THR A 1 209 ? -10.447 10.946 -3.537 1.00 64.38 209 THR A O 1
ATOM 1685 N N . GLN A 1 210 ? -10.231 12.766 -2.245 1.00 65.12 210 GLN A N 1
ATOM 1686 C CA . GLN A 1 210 ? -10.098 12.063 -0.961 1.00 65.12 210 GLN A CA 1
ATOM 1687 C C . GLN A 1 210 ? -11.244 11.105 -0.668 1.00 65.12 210 GLN A C 1
ATOM 1689 O O . GLN A 1 210 ? -11.052 10.019 -0.118 1.00 65.12 210 GLN A O 1
ATOM 1694 N N . LEU A 1 211 ? -12.458 11.507 -1.047 1.00 84.00 211 LEU A N 1
ATOM 1695 C CA . LEU A 1 211 ? -13.656 10.730 -0.778 1.00 84.00 211 LEU A CA 1
ATOM 1696 C C . LEU A 1 211 ? -13.592 9.366 -1.458 1.00 84.00 211 LEU A C 1
ATOM 1698 O O . LEU A 1 211 ? -14.211 8.429 -0.966 1.00 84.00 211 LEU A O 1
ATOM 1702 N N . MET A 1 212 ? -12.850 9.232 -2.562 1.00 88.25 212 MET A N 1
ATOM 1703 C CA . MET A 1 212 ? -12.772 7.978 -3.302 1.00 88.25 212 MET A CA 1
ATOM 1704 C C . MET A 1 212 ? -12.127 6.857 -2.478 1.00 88.25 212 MET A C 1
ATOM 1706 O O . MET A 1 212 ? -12.671 5.754 -2.437 1.00 88.25 212 MET A O 1
ATOM 1710 N N . VAL A 1 213 ? -11.025 7.138 -1.771 1.00 90.25 213 VAL A N 1
ATOM 1711 C CA . VAL A 1 213 ? -10.328 6.134 -0.944 1.00 90.25 213 VAL A CA 1
ATOM 1712 C C . VAL A 1 213 ? -11.255 5.640 0.169 1.00 90.25 213 VAL A C 1
ATOM 1714 O O . VAL A 1 213 ? -11.504 4.439 0.289 1.00 90.25 213 VAL A O 1
ATOM 1717 N N . PHE A 1 214 ? -11.864 6.566 0.915 1.00 91.81 214 PHE A N 1
ATOM 1718 C CA . PHE A 1 214 ? -12.772 6.217 2.009 1.00 91.81 214 PHE A CA 1
ATOM 1719 C C . PHE A 1 214 ? -14.056 5.536 1.523 1.00 91.81 214 PHE A C 1
ATOM 1721 O O . PHE A 1 214 ? -14.530 4.607 2.175 1.00 91.81 214 PHE A O 1
ATOM 1728 N N . LYS A 1 215 ? -14.613 5.947 0.374 1.00 92.12 215 LYS A N 1
ATOM 1729 C CA . LYS A 1 215 ? -15.783 5.300 -0.246 1.00 92.12 215 LYS A CA 1
ATOM 1730 C C . LYS A 1 215 ? -15.469 3.873 -0.675 1.00 92.12 215 LYS A C 1
ATOM 1732 O O . LYS A 1 215 ? -16.277 2.978 -0.432 1.00 92.12 215 LYS A O 1
ATOM 1737 N N . PHE A 1 216 ? -14.305 3.647 -1.283 1.00 95.00 216 PHE A N 1
ATOM 1738 C CA . PHE A 1 216 ? -13.864 2.309 -1.659 1.00 95.00 216 PHE A CA 1
ATOM 1739 C C . PHE A 1 216 ? -13.736 1.401 -0.433 1.00 95.00 216 PHE A C 1
ATOM 1741 O O . PHE A 1 216 ? -14.264 0.290 -0.446 1.00 95.00 216 PHE A O 1
ATOM 1748 N N . GLN A 1 217 ? -13.084 1.881 0.628 1.00 95.12 217 GLN A N 1
ATOM 1749 C CA . GLN A 1 217 ? -12.885 1.122 1.864 1.00 95.12 217 GLN A CA 1
ATOM 1750 C C . GLN A 1 217 ? -14.206 0.857 2.596 1.00 95.12 217 GLN A C 1
ATOM 1752 O O . GLN A 1 217 ? -14.440 -0.274 3.020 1.00 95.12 217 GLN A O 1
ATOM 1757 N N . LEU A 1 218 ? -15.104 1.851 2.671 1.00 96.19 218 LEU A N 1
ATOM 1758 C CA . LEU A 1 218 ? -16.461 1.672 3.195 1.00 96.19 218 LEU A CA 1
ATOM 1759 C C . LEU A 1 218 ? -17.191 0.577 2.422 1.00 96.19 218 LEU A C 1
ATOM 1761 O O . LEU A 1 218 ? -17.692 -0.363 3.026 1.00 96.19 218 LEU A O 1
ATOM 1765 N N . SER A 1 219 ? -17.215 0.677 1.092 1.00 95.94 219 SER A N 1
ATOM 1766 C CA . SER A 1 219 ? -17.883 -0.288 0.217 1.00 95.94 219 SER A CA 1
ATOM 1767 C C . SER A 1 219 ? -17.293 -1.694 0.350 1.00 95.94 219 SER A C 1
ATOM 1769 O O . SER A 1 219 ? -18.040 -2.669 0.458 1.00 95.94 219 SER A O 1
ATOM 1771 N N . LEU A 1 220 ? -15.962 -1.813 0.406 1.00 96.94 220 LEU A N 1
ATOM 1772 C CA . LEU A 1 220 ? -15.271 -3.087 0.589 1.00 96.94 220 LEU A CA 1
ATOM 1773 C C . LEU A 1 220 ? -15.648 -3.727 1.927 1.00 96.94 220 LEU A C 1
ATOM 1775 O O . LEU A 1 220 ? -16.154 -4.845 1.934 1.00 96.94 220 LEU A O 1
ATOM 1779 N N . CYS A 1 221 ? -15.459 -3.015 3.039 1.00 96.56 221 CYS A N 1
ATOM 1780 C CA . CYS A 1 221 ? -15.788 -3.517 4.372 1.00 96.56 221 CYS A CA 1
ATOM 1781 C C . CYS A 1 221 ? -17.275 -3.841 4.504 1.00 96.56 221 CYS A C 1
ATOM 1783 O O . CYS A 1 221 ? -17.625 -4.912 4.992 1.00 96.56 221 CYS A O 1
ATOM 1785 N N . TRP A 1 222 ? -18.148 -2.952 4.026 1.00 95.88 222 TRP A N 1
ATOM 1786 C CA . TRP A 1 222 ? -19.592 -3.152 4.050 1.00 95.88 222 TRP A CA 1
ATOM 1787 C C . TRP A 1 222 ? -19.991 -4.439 3.331 1.00 95.88 222 TRP A C 1
ATOM 1789 O O . TRP A 1 222 ? -20.724 -5.257 3.885 1.00 95.88 222 TRP A O 1
ATOM 1799 N N . THR A 1 223 ? -19.485 -4.631 2.112 1.00 95.12 223 THR A N 1
ATOM 1800 C CA . THR A 1 223 ? -19.794 -5.794 1.274 1.00 95.12 223 THR A CA 1
ATOM 1801 C C . THR A 1 223 ? -19.231 -7.075 1.884 1.00 95.12 223 THR A C 1
ATOM 1803 O O . THR A 1 223 ? -19.959 -8.057 2.004 1.00 95.12 223 THR A O 1
ATOM 1806 N N . THR A 1 224 ? -17.978 -7.063 2.346 1.00 95.62 224 THR A N 1
ATOM 1807 C CA . THR A 1 224 ? -17.361 -8.230 2.994 1.00 95.62 224 THR A CA 1
ATOM 1808 C C . THR A 1 224 ? -18.130 -8.641 4.252 1.00 95.62 224 THR A C 1
ATOM 1810 O O . THR A 1 224 ? -18.482 -9.807 4.396 1.00 95.62 224 THR A O 1
ATOM 1813 N N . ILE A 1 225 ? -18.487 -7.689 5.122 1.00 95.62 225 ILE A N 1
ATOM 1814 C CA . ILE A 1 225 ? -19.287 -7.964 6.328 1.00 95.62 225 ILE A CA 1
ATOM 1815 C C . ILE A 1 225 ? -20.685 -8.469 5.955 1.00 95.62 225 ILE A C 1
ATOM 1817 O O . ILE A 1 225 ? -21.216 -9.374 6.596 1.00 95.62 225 ILE A O 1
ATOM 1821 N N . ALA A 1 226 ? -21.305 -7.891 4.923 1.00 93.12 226 ALA A N 1
ATOM 1822 C CA . ALA A 1 226 ? -22.663 -8.244 4.540 1.00 93.12 226 ALA A CA 1
ATOM 1823 C C . ALA A 1 226 ? -22.795 -9.688 4.044 1.00 93.12 226 ALA A C 1
ATOM 1825 O O . ALA A 1 226 ? -23.736 -10.373 4.452 1.00 93.12 226 ALA A O 1
ATOM 1826 N N . TYR A 1 227 ? -21.871 -10.118 3.185 1.00 91.19 227 TYR A N 1
ATOM 1827 C CA . TYR A 1 227 ? -21.943 -11.401 2.486 1.00 91.19 227 TYR A CA 1
ATOM 1828 C C . TYR A 1 227 ? -21.145 -12.527 3.147 1.00 91.19 227 TYR A C 1
ATOM 1830 O O . TYR A 1 227 ? -21.296 -13.672 2.735 1.00 91.19 227 TYR A O 1
ATOM 1838 N N . SER A 1 228 ? -20.332 -12.232 4.163 1.00 91.62 228 SER A N 1
ATOM 1839 C CA . SER A 1 228 ? -19.687 -13.269 4.970 1.00 91.62 228 SER A CA 1
ATOM 1840 C C . SER A 1 228 ? -20.735 -14.108 5.714 1.00 91.62 228 SER A C 1
ATOM 1842 O O . SER A 1 228 ? -21.694 -13.573 6.289 1.00 91.62 228 SER A O 1
ATOM 1844 N N . GLU A 1 229 ? -20.560 -15.431 5.701 1.00 88.44 229 GLU A N 1
ATOM 1845 C CA . GLU A 1 229 ? -21.378 -16.370 6.481 1.00 88.44 229 GLU A CA 1
ATOM 1846 C C . GLU A 1 229 ? -21.042 -16.270 7.973 1.00 88.44 229 GLU A C 1
ATOM 1848 O O . GLU A 1 229 ? -21.939 -16.207 8.813 1.00 88.44 229 GLU A O 1
ATOM 1853 N N . SER A 1 230 ? -19.750 -16.177 8.292 1.00 87.50 230 SER A N 1
ATOM 1854 C CA . SER A 1 230 ? -19.236 -16.045 9.652 1.00 87.50 230 SER A CA 1
ATOM 1855 C C . SER A 1 230 ? -17.964 -15.205 9.661 1.00 87.50 230 SER A C 1
ATOM 1857 O O . SER A 1 230 ? -16.981 -15.551 9.005 1.00 87.50 230 SER A O 1
ATOM 1859 N N . LEU A 1 231 ? -17.948 -14.142 10.461 1.00 89.50 231 LEU A N 1
ATOM 1860 C CA . LEU A 1 231 ? -16.770 -13.294 10.602 1.00 89.50 231 LEU A CA 1
ATOM 1861 C C . LEU A 1 231 ? -15.844 -13.845 11.684 1.00 89.50 231 LEU A C 1
ATOM 1863 O O . LEU A 1 231 ? -16.236 -14.025 12.835 1.00 89.50 231 LEU A O 1
ATOM 1867 N N . THR A 1 232 ? -14.595 -14.105 11.310 1.00 91.19 232 THR A N 1
ATOM 1868 C CA . THR A 1 232 ? -13.573 -14.609 12.230 1.00 91.19 232 THR A CA 1
ATOM 1869 C C . THR A 1 232 ? -13.031 -13.493 13.126 1.00 91.19 232 THR A C 1
ATOM 1871 O O . THR A 1 232 ? -12.933 -12.334 12.720 1.00 91.19 232 THR A O 1
ATOM 1874 N N . ASN A 1 233 ? -12.577 -13.842 14.333 1.00 91.50 233 ASN A N 1
ATOM 1875 C CA . ASN A 1 233 ? -11.918 -12.879 15.226 1.00 91.50 233 ASN A CA 1
ATOM 1876 C C . ASN A 1 233 ? -10.662 -12.253 14.595 1.00 91.50 233 ASN A C 1
ATOM 1878 O O . ASN A 1 233 ? -10.357 -11.091 14.851 1.00 91.50 233 ASN A O 1
ATOM 1882 N N . SER A 1 234 ? -9.943 -12.989 13.740 1.00 92.75 234 SER A N 1
ATOM 1883 C CA . SER A 1 234 ? -8.791 -12.456 13.002 1.00 92.75 234 SER A CA 1
ATOM 1884 C C . SER A 1 234 ? -9.199 -11.374 12.002 1.00 92.75 234 SER A C 1
ATOM 1886 O O . SER A 1 234 ? -8.524 -10.349 11.914 1.00 92.75 234 SER A O 1
ATOM 1888 N N . PHE A 1 235 ? -10.324 -11.552 11.304 1.00 93.00 235 PHE A N 1
ATOM 1889 C CA . PHE A 1 235 ? -10.888 -10.514 10.450 1.00 93.00 235 PHE A CA 1
ATOM 1890 C C . PHE A 1 235 ? -11.310 -9.285 11.265 1.00 93.00 235 PHE A C 1
ATOM 1892 O O . PHE A 1 235 ? -10.932 -8.169 10.919 1.00 93.00 235 PHE A O 1
ATOM 1899 N N . LEU A 1 236 ? -12.008 -9.459 12.391 1.00 93.00 236 LEU A N 1
ATOM 1900 C CA . LEU A 1 236 ? -12.395 -8.331 13.253 1.00 93.00 236 LEU A CA 1
ATOM 1901 C C . LEU A 1 236 ? -11.176 -7.544 13.757 1.00 93.00 236 LEU A C 1
ATOM 1903 O O . LEU A 1 236 ? -11.142 -6.315 13.667 1.00 93.00 236 LEU A O 1
ATOM 1907 N N . ASN A 1 237 ? -10.130 -8.250 14.191 1.00 92.81 237 ASN A N 1
ATOM 1908 C CA . ASN A 1 237 ? -8.869 -7.647 14.620 1.00 92.81 237 ASN A CA 1
ATOM 1909 C C . ASN A 1 237 ? -8.149 -6.884 13.497 1.00 92.81 237 ASN A C 1
ATOM 1911 O O . ASN A 1 237 ? -7.440 -5.923 13.786 1.00 92.81 237 ASN A O 1
ATOM 1915 N N . SER A 1 238 ? -8.360 -7.259 12.230 1.00 93.25 238 SER A N 1
ATOM 1916 C CA . SER A 1 238 ? -7.841 -6.509 11.076 1.00 93.25 238 SER A CA 1
ATOM 1917 C C . SER A 1 238 ? -8.563 -5.173 10.853 1.00 93.25 238 SER A C 1
ATOM 1919 O O . SER A 1 238 ? -7.955 -4.231 10.348 1.00 93.25 238 SER A O 1
ATOM 1921 N N . LEU A 1 239 ? -9.836 -5.070 11.264 1.00 94.75 239 LEU A N 1
ATOM 1922 C CA . LEU A 1 239 ? -10.667 -3.877 11.081 1.00 94.75 239 LEU A CA 1
ATOM 1923 C C . LEU A 1 239 ? -10.506 -2.856 12.211 1.00 94.75 239 LEU A C 1
ATOM 1925 O O . LEU A 1 239 ? -10.475 -1.652 11.956 1.00 94.75 239 LEU A O 1
ATOM 1929 N N . PHE A 1 240 ? -10.433 -3.303 13.469 1.00 93.62 240 PHE A N 1
ATOM 1930 C CA . PHE A 1 240 ? -10.496 -2.396 14.622 1.00 93.62 240 PHE A CA 1
ATOM 1931 C C . PHE A 1 240 ? -9.449 -1.267 14.623 1.00 93.62 240 PHE A C 1
ATOM 1933 O O . PHE A 1 240 ? -9.838 -0.138 14.939 1.00 93.62 240 PHE A O 1
ATOM 1940 N N . PRO A 1 241 ? -8.171 -1.488 14.252 1.00 94.38 241 PRO A N 1
ATOM 1941 C CA . PRO A 1 241 ? -7.188 -0.407 14.175 1.00 94.38 241 PRO A CA 1
ATOM 1942 C C . PRO A 1 241 ? -7.618 0.720 13.227 1.00 94.38 241 PRO A C 1
ATOM 1944 O O . PRO A 1 241 ? -7.600 1.888 13.622 1.00 94.38 241 PRO A O 1
ATOM 1947 N N . TYR A 1 242 ? -8.099 0.367 12.029 1.00 95.38 242 TYR A N 1
ATOM 1948 C CA . TYR A 1 242 ? -8.640 1.312 11.047 1.00 95.38 242 TYR A CA 1
ATOM 1949 C C . TYR A 1 242 ? -9.842 2.078 11.614 1.00 95.38 242 TYR A C 1
ATOM 1951 O O . TYR A 1 242 ? -9.892 3.307 11.551 1.00 95.38 242 TYR A O 1
ATOM 1959 N N . LEU A 1 243 ? -10.786 1.374 12.249 1.00 96.12 243 LEU A N 1
ATOM 1960 C CA . LEU A 1 243 ? -11.984 1.997 12.821 1.00 96.12 243 LEU A CA 1
ATOM 1961 C C . LEU A 1 243 ? -11.625 3.013 13.906 1.00 96.12 243 LEU A C 1
ATOM 1963 O O . LEU A 1 243 ? -12.059 4.164 13.852 1.00 96.12 243 LEU A O 1
ATOM 1967 N N . VAL A 1 244 ? -10.788 2.614 14.866 1.00 94.44 244 VAL A N 1
ATOM 1968 C CA . VAL A 1 244 ? -10.361 3.473 15.977 1.00 94.44 244 VAL A CA 1
ATOM 1969 C C . VAL A 1 244 ? -9.555 4.671 15.477 1.00 94.44 244 VAL A C 1
ATOM 1971 O O . VAL A 1 244 ? -9.696 5.764 16.034 1.00 94.44 244 VAL A O 1
ATOM 1974 N N . GLN A 1 245 ? -8.723 4.492 14.450 1.00 93.44 245 GLN A N 1
ATOM 1975 C CA . GLN A 1 245 ? -7.970 5.585 13.844 1.00 93.44 245 GLN A CA 1
ATOM 1976 C C . GLN A 1 245 ? -8.886 6.560 13.101 1.00 93.44 245 GLN A C 1
ATOM 1978 O O . GLN A 1 245 ? -8.776 7.764 13.323 1.00 93.44 245 GLN A O 1
ATOM 1983 N N . GLY A 1 246 ? -9.824 6.063 12.292 1.00 93.69 246 GLY A N 1
ATOM 1984 C CA . GLY A 1 246 ? -10.770 6.910 11.570 1.00 93.69 246 GLY A CA 1
ATOM 1985 C C . GLY A 1 246 ? -11.679 7.715 12.494 1.00 93.69 246 GLY A C 1
ATOM 1986 O O . GLY A 1 246 ? -11.862 8.907 12.269 1.00 93.69 246 GLY A O 1
ATOM 1987 N N . LEU A 1 247 ? -12.140 7.130 13.609 1.00 94.62 247 LEU A N 1
ATOM 1988 C CA . LEU A 1 247 ? -12.891 7.874 14.630 1.00 94.62 247 LEU A CA 1
ATOM 1989 C C . LEU A 1 247 ? -12.068 9.010 15.257 1.00 94.62 247 LEU A C 1
ATOM 1991 O O . LEU A 1 247 ? -12.611 10.050 15.605 1.00 94.62 247 LEU A O 1
ATOM 1995 N N . LYS A 1 248 ? -10.751 8.832 15.419 1.00 92.75 248 LYS A N 1
ATOM 1996 C CA . LYS A 1 248 ? -9.849 9.869 15.955 1.00 92.75 248 LYS A CA 1
ATOM 1997 C C . LYS A 1 248 ? -9.419 10.902 14.911 1.00 92.75 248 LYS A C 1
ATOM 1999 O O . LYS A 1 248 ? -8.820 11.903 15.294 1.00 92.75 248 LYS A O 1
ATOM 2004 N N . SER A 1 249 ? -9.652 10.638 13.630 1.00 90.69 249 SER A N 1
ATOM 2005 C CA . SER A 1 249 ? -9.163 11.478 12.544 1.00 90.69 249 SER A CA 1
ATOM 2006 C C . SER A 1 249 ? -9.871 12.834 12.521 1.00 90.69 249 SER A C 1
ATOM 2008 O O . SER A 1 249 ? -11.075 12.925 12.774 1.00 90.69 249 SER A O 1
ATOM 2010 N N . GLY A 1 250 ? -9.125 13.883 12.166 1.00 88.25 250 GLY A N 1
ATOM 2011 C CA . GLY A 1 250 ? -9.693 15.191 11.824 1.00 88.25 250 GLY A CA 1
ATOM 2012 C C . GLY A 1 250 ? -10.385 15.205 10.456 1.00 88.25 250 GLY A C 1
ATOM 2013 O O . GLY A 1 250 ? -11.115 16.138 10.150 1.00 88.25 250 GLY A O 1
ATOM 2014 N N . VAL A 1 251 ? -10.190 14.165 9.639 1.00 88.69 251 VAL A N 1
ATOM 2015 C CA . VAL A 1 251 ? -10.839 14.033 8.331 1.00 88.69 251 VAL A CA 1
ATOM 2016 C C . VAL A 1 251 ? -12.250 13.474 8.512 1.00 88.69 251 VAL A C 1
ATOM 2018 O O . VAL A 1 251 ? -12.426 12.281 8.781 1.00 88.69 251 VAL A O 1
ATOM 2021 N N . VAL A 1 252 ? -13.255 14.330 8.313 1.00 90.06 252 VAL A N 1
ATOM 2022 C CA . VAL A 1 252 ? -14.687 14.012 8.476 1.00 90.06 252 VAL A CA 1
ATOM 2023 C C . VAL A 1 252 ? -15.092 12.773 7.668 1.00 90.06 252 VAL A C 1
ATOM 2025 O O . VAL A 1 252 ? -15.761 11.882 8.190 1.00 90.06 252 VAL A O 1
ATOM 2028 N N . ALA A 1 253 ? -14.619 12.646 6.425 1.00 90.06 253 ALA A N 1
ATOM 2029 C CA . ALA A 1 253 ? -14.921 11.497 5.568 1.00 90.06 253 ALA A CA 1
ATOM 2030 C C . ALA A 1 253 ? -14.419 10.159 6.141 1.00 90.06 253 ALA A C 1
ATOM 2032 O O . ALA A 1 253 ? -15.119 9.148 6.051 1.00 90.06 253 ALA A O 1
ATOM 2033 N N . TYR A 1 254 ? -13.239 10.149 6.772 1.00 92.50 254 TYR A N 1
ATOM 2034 C CA . TYR A 1 254 ? -12.700 8.955 7.425 1.00 92.50 254 TYR A CA 1
ATOM 2035 C C . TYR A 1 254 ? -13.550 8.588 8.648 1.00 92.50 254 TYR A C 1
ATOM 2037 O O . TYR A 1 254 ? -13.923 7.432 8.833 1.00 92.50 254 TYR A O 1
ATOM 2045 N N . LYS A 1 255 ? -13.941 9.589 9.440 1.00 92.81 255 LYS A N 1
ATOM 2046 C CA . LYS A 1 255 ? -14.809 9.401 10.606 1.00 92.81 255 LYS A CA 1
ATOM 2047 C C . LYS A 1 255 ? -16.168 8.812 10.219 1.00 92.81 255 LYS A C 1
ATOM 2049 O O . LYS A 1 255 ? -16.572 7.798 10.785 1.00 92.81 255 LYS A O 1
ATOM 2054 N N . ILE A 1 256 ? -16.823 9.380 9.204 1.00 93.31 256 ILE A N 1
ATOM 2055 C CA . ILE A 1 256 ? -18.091 8.880 8.647 1.00 93.31 256 ILE A CA 1
ATOM 2056 C C . ILE A 1 256 ? -17.934 7.449 8.115 1.00 93.31 256 ILE A C 1
ATOM 2058 O O . ILE A 1 256 ? -18.775 6.597 8.401 1.00 93.31 256 ILE A O 1
ATOM 2062 N N . CYS A 1 257 ? -16.849 7.159 7.390 1.00 94.62 257 CYS A N 1
ATOM 2063 C CA . CYS A 1 257 ? -16.546 5.815 6.894 1.00 94.62 257 CYS A CA 1
ATOM 2064 C C . CYS A 1 257 ? -16.427 4.798 8.042 1.00 94.62 257 CYS A C 1
ATOM 2066 O O . CYS A 1 257 ? -17.084 3.755 8.012 1.00 94.62 257 CYS A O 1
ATOM 2068 N N . SER A 1 258 ? -15.673 5.125 9.095 1.00 96.25 258 SER A N 1
ATOM 2069 C CA . SER A 1 258 ? -15.563 4.278 10.287 1.00 96.25 258 SER A CA 1
ATOM 2070 C C . SER A 1 258 ? -16.912 4.067 10.975 1.00 96.25 258 SER A C 1
ATOM 2072 O O . SER A 1 258 ? -17.240 2.933 11.318 1.00 96.25 258 SER A O 1
ATOM 2074 N N . CYS A 1 259 ? -17.727 5.116 11.128 1.00 96.50 259 CYS A N 1
ATOM 2075 C CA . CYS A 1 259 ? -19.079 5.007 11.684 1.00 96.50 259 CYS A CA 1
ATOM 2076 C C . CYS A 1 259 ? -19.982 4.079 10.850 1.00 96.50 259 CYS A C 1
ATOM 2078 O O . CYS A 1 259 ? -20.698 3.250 11.415 1.00 96.50 259 CYS A O 1
ATOM 2080 N N . GLY A 1 260 ? -19.915 4.159 9.517 1.00 96.19 260 GLY A N 1
ATOM 2081 C CA . GLY A 1 260 ? -20.676 3.287 8.617 1.00 96.19 260 GLY A CA 1
ATOM 2082 C C . GLY A 1 260 ? -20.281 1.811 8.730 1.00 96.19 260 GLY A C 1
ATOM 2083 O O . GLY A 1 260 ? -21.148 0.939 8.791 1.00 96.19 260 GLY A O 1
ATOM 2084 N N . ILE A 1 261 ? -18.980 1.519 8.829 1.00 96.88 261 ILE A N 1
ATOM 2085 C CA . ILE A 1 261 ? -18.489 0.143 9.014 1.00 96.88 261 ILE A CA 1
ATOM 2086 C C . ILE A 1 261 ? -18.877 -0.394 10.397 1.00 96.88 261 ILE A C 1
ATOM 2088 O O . ILE A 1 261 ? -19.313 -1.539 10.496 1.00 96.88 261 ILE A O 1
ATOM 2092 N N . ILE A 1 262 ? -18.776 0.424 11.453 1.00 96.56 262 ILE A N 1
ATOM 2093 C CA . ILE A 1 262 ? -19.199 0.044 12.812 1.00 96.56 262 ILE A CA 1
ATOM 2094 C C . ILE A 1 262 ? -20.692 -0.291 12.845 1.00 96.56 262 ILE A C 1
ATOM 2096 O O . ILE A 1 262 ? -21.060 -1.331 13.385 1.00 96.56 262 ILE A O 1
ATOM 2100 N N . ALA A 1 263 ? -21.539 0.546 12.237 1.00 95.88 263 ALA A N 1
ATOM 2101 C CA . ALA A 1 263 ? -22.974 0.285 12.150 1.00 95.88 263 ALA A CA 1
ATOM 2102 C C . ALA A 1 263 ? -23.249 -1.056 11.455 1.00 95.88 263 ALA A C 1
ATOM 2104 O O . ALA A 1 263 ? -24.019 -1.875 11.952 1.00 95.88 263 ALA A O 1
ATOM 2105 N N . ARG A 1 264 ? -22.560 -1.329 10.337 1.00 95.25 264 ARG A N 1
ATOM 2106 C CA . ARG A 1 264 ? -22.736 -2.591 9.612 1.00 95.25 264 ARG A CA 1
ATOM 2107 C C . ARG A 1 264 ? -22.283 -3.805 10.416 1.00 95.25 264 ARG A C 1
ATOM 2109 O O . ARG A 1 264 ? -22.942 -4.841 10.362 1.00 95.25 264 ARG A O 1
ATOM 2116 N N . LEU A 1 265 ? -21.175 -3.673 11.138 1.00 95.00 265 LEU A N 1
ATOM 2117 C CA . LEU A 1 265 ? -20.648 -4.717 12.006 1.00 95.00 265 LEU A CA 1
ATOM 2118 C C . LEU A 1 265 ? -21.642 -5.058 13.122 1.00 95.00 265 LEU A C 1
ATOM 2120 O O . LEU A 1 265 ? -21.947 -6.230 13.323 1.00 95.00 265 LEU A O 1
ATOM 2124 N N . ALA A 1 266 ? -22.192 -4.036 13.781 1.00 93.56 266 ALA A N 1
ATOM 2125 C CA . ALA A 1 266 ? -23.153 -4.189 14.869 1.00 93.56 266 ALA A CA 1
ATOM 2126 C C . ALA A 1 266 ? -24.450 -4.889 14.425 1.00 93.56 266 ALA A C 1
ATOM 2128 O O . ALA A 1 266 ? -25.012 -5.688 15.161 1.00 93.56 266 ALA A O 1
ATOM 2129 N N . CYS A 1 267 ? -24.899 -4.672 13.187 1.00 92.94 267 CYS A N 1
ATOM 2130 C CA . CYS A 1 267 ? -26.054 -5.394 12.645 1.00 92.94 267 CYS A CA 1
ATOM 2131 C C . CYS A 1 267 ? -25.785 -6.871 12.306 1.00 92.94 267 CYS A C 1
ATOM 2133 O O . CYS A 1 267 ? -26.733 -7.607 12.047 1.00 92.94 267 CYS A O 1
ATOM 2135 N N . LYS A 1 268 ? -24.520 -7.293 12.194 1.00 92.19 268 LYS A N 1
ATOM 2136 C CA . LYS A 1 268 ? -24.143 -8.619 11.672 1.00 92.19 268 LYS A CA 1
ATOM 2137 C C . LYS A 1 268 ? -23.554 -9.540 12.739 1.00 92.19 268 LYS A C 1
ATOM 2139 O O . LYS A 1 268 ? -23.704 -10.752 12.624 1.00 92.19 268 LYS A O 1
ATOM 2144 N N . VAL A 1 269 ? -22.860 -8.981 13.727 1.00 90.62 269 VAL A N 1
ATOM 2145 C CA . VAL A 1 269 ? -22.099 -9.726 14.737 1.00 90.62 269 VAL A CA 1
ATOM 2146 C C . VAL A 1 269 ? -22.516 -9.266 16.127 1.00 90.62 269 VAL A C 1
ATOM 2148 O O . VAL A 1 269 ? -22.659 -8.069 16.371 1.00 90.62 269 VAL A O 1
ATOM 2151 N N . GLU A 1 270 ? -22.654 -10.214 17.050 1.00 90.56 270 GLU A N 1
ATOM 2152 C CA . GLU A 1 270 ? -22.728 -9.908 18.476 1.00 90.56 270 GLU A CA 1
ATOM 2153 C C . GLU A 1 270 ? -21.321 -9.562 18.978 1.00 90.56 270 GLU A C 1
ATOM 2155 O O . GLU A 1 270 ? -20.430 -10.410 19.055 1.00 90.56 270 GLU A O 1
ATOM 2160 N N . LEU A 1 271 ? -21.092 -8.280 19.244 1.00 88.62 271 LEU A N 1
ATOM 2161 C CA . LEU A 1 271 ? -19.826 -7.774 19.749 1.00 88.62 271 LEU A CA 1
ATOM 2162 C C . LEU A 1 271 ? -19.763 -7.965 21.262 1.00 88.62 271 LEU A C 1
ATOM 2164 O O . LEU A 1 271 ? -20.760 -7.820 21.969 1.00 88.62 271 LEU A O 1
ATOM 2168 N N . GLU A 1 272 ? -18.558 -8.193 21.783 1.00 89.44 272 GLU A N 1
ATOM 2169 C CA . GLU A 1 272 ? -18.345 -8.178 23.228 1.00 89.44 272 GLU A CA 1
ATOM 2170 C C . GLU A 1 272 ? -18.827 -6.838 23.815 1.00 89.44 272 GLU A C 1
ATOM 2172 O O . GLU A 1 272 ? -18.536 -5.765 23.275 1.00 89.44 272 GLU A O 1
ATOM 2177 N N . GLN A 1 273 ? -19.524 -6.889 24.953 1.00 88.69 273 GLN A N 1
ATOM 2178 C CA . GLN A 1 273 ? -20.111 -5.714 25.611 1.00 88.69 273 GLN A CA 1
ATOM 2179 C C . GLN A 1 273 ? -19.095 -4.586 25.847 1.00 88.69 273 GLN A C 1
ATOM 2181 O O . GLN A 1 273 ? -19.416 -3.401 25.738 1.00 88.69 273 GLN A O 1
ATOM 2186 N N . ASN A 1 274 ? -17.841 -4.936 26.147 1.00 89.31 274 ASN A N 1
ATOM 2187 C CA . ASN A 1 274 ? -16.774 -3.954 26.310 1.00 89.31 274 ASN A CA 1
ATOM 2188 C C . ASN A 1 274 ? -16.433 -3.251 24.991 1.00 89.31 274 ASN A C 1
ATOM 2190 O O . ASN A 1 274 ? -16.231 -2.037 24.980 1.00 89.31 274 ASN A O 1
ATOM 2194 N N . VAL A 1 275 ? -16.402 -3.987 23.878 1.00 90.50 275 VAL A N 1
ATOM 2195 C CA . VAL A 1 275 ? -16.082 -3.453 22.549 1.00 90.50 275 VAL A CA 1
ATOM 2196 C C . VAL A 1 275 ? -17.179 -2.504 22.080 1.00 90.50 275 VAL A C 1
ATOM 2198 O O . VAL A 1 275 ? -16.882 -1.361 21.726 1.00 90.50 275 VAL A O 1
ATOM 2201 N N . SER A 1 276 ? -18.445 -2.927 22.136 1.00 90.75 276 SER A N 1
ATOM 2202 C CA . SER A 1 276 ? -19.588 -2.093 21.735 1.00 90.75 276 SER A CA 1
ATOM 2203 C C . SER A 1 276 ? -19.667 -0.810 22.570 1.00 90.75 276 SER A C 1
ATOM 2205 O O . SER A 1 276 ? -19.785 0.289 22.017 1.00 90.75 276 SER A O 1
ATOM 2207 N N . LYS A 1 277 ? -19.467 -0.919 23.891 1.00 90.00 277 LYS A N 1
ATOM 2208 C CA . LYS A 1 277 ? -19.365 0.231 24.796 1.00 90.00 277 LYS A CA 1
ATOM 2209 C C . LYS A 1 277 ? -18.225 1.163 24.391 1.00 90.00 277 LYS A C 1
ATOM 2211 O O . LYS A 1 277 ? -18.460 2.356 24.222 1.00 90.00 277 LYS A O 1
ATOM 2216 N N . VAL A 1 278 ? -17.001 0.663 24.219 1.00 91.31 278 VAL A N 1
ATOM 2217 C CA . VAL A 1 278 ? -15.837 1.495 23.861 1.00 91.31 278 VAL A CA 1
ATOM 2218 C C . VAL A 1 278 ? -16.050 2.214 22.527 1.00 91.31 278 VAL A C 1
ATOM 2220 O O . VAL A 1 278 ? -15.740 3.404 22.437 1.00 91.31 278 VAL A O 1
ATOM 2223 N N . LEU A 1 279 ? -16.618 1.544 21.520 1.00 92.81 279 LEU A N 1
ATOM 2224 C CA . LEU A 1 279 ? -16.939 2.153 20.226 1.00 92.81 279 LEU A CA 1
ATOM 2225 C C . LEU A 1 279 ? -17.965 3.281 20.374 1.00 92.81 279 LEU A C 1
ATOM 2227 O O . LEU A 1 279 ? -17.695 4.396 19.926 1.00 92.81 279 LEU A O 1
ATOM 2231 N N . ALA A 1 280 ? -19.079 3.044 21.076 1.00 92.56 280 ALA A N 1
ATOM 2232 C CA . ALA A 1 280 ? -20.097 4.067 21.322 1.00 92.56 280 ALA A CA 1
ATOM 2233 C C . ALA A 1 280 ? -19.513 5.286 22.056 1.00 92.56 280 ALA A C 1
ATOM 2235 O O . ALA A 1 280 ? -19.692 6.431 21.635 1.00 92.56 280 ALA A O 1
ATOM 2236 N N . GLN A 1 281 ? -18.729 5.053 23.116 1.00 91.62 281 GLN A N 1
ATOM 2237 C CA . GLN A 1 281 ? -18.051 6.129 23.839 1.00 91.62 281 GLN A CA 1
ATOM 2238 C C . GLN A 1 281 ? -17.068 6.893 22.949 1.00 91.62 281 GLN A C 1
ATOM 2240 O O . GLN A 1 281 ? -16.904 8.104 23.107 1.00 91.62 281 GLN A O 1
ATOM 2245 N N . LYS A 1 282 ? -16.375 6.197 22.043 1.00 92.69 282 LYS A N 1
ATOM 2246 C CA . LYS A 1 282 ? -15.389 6.814 21.162 1.00 92.69 282 LYS A CA 1
ATOM 2247 C C . LYS A 1 282 ? -16.052 7.687 20.104 1.00 92.69 282 LYS A C 1
ATOM 2249 O O . LYS A 1 282 ? -15.596 8.815 19.930 1.00 92.69 282 LYS A O 1
ATOM 2254 N N . ILE A 1 283 ? -17.123 7.206 19.474 1.00 93.94 283 ILE A N 1
ATOM 2255 C CA . ILE A 1 283 ? -17.924 7.964 18.502 1.00 93.94 283 ILE A CA 1
ATOM 2256 C C . ILE A 1 283 ? -18.431 9.256 19.150 1.00 93.94 283 ILE A C 1
ATOM 2258 O O . ILE A 1 283 ? -18.118 10.347 18.680 1.00 93.94 283 ILE A O 1
ATOM 2262 N N . LEU A 1 284 ? -19.088 9.151 20.310 1.00 91.50 284 LEU A N 1
ATOM 2263 C CA . LEU A 1 284 ? -19.636 10.315 21.012 1.00 91.50 284 LEU A CA 1
ATOM 2264 C C . LEU A 1 284 ? -18.564 11.335 21.432 1.00 91.50 284 LEU A C 1
ATOM 2266 O O . LEU A 1 284 ? -18.820 12.533 21.441 1.00 91.50 284 LEU A O 1
ATOM 2270 N N . LYS A 1 285 ? -17.353 10.886 21.782 1.00 91.38 285 LYS A N 1
ATOM 2271 C CA . LYS A 1 285 ? -16.244 11.784 22.155 1.00 91.38 285 LYS A CA 1
ATOM 2272 C C . LYS A 1 285 ? -15.570 12.473 20.971 1.00 91.38 285 LYS A C 1
ATOM 2274 O O . LYS A 1 285 ? -14.812 13.409 21.199 1.00 91.38 285 LYS A O 1
ATOM 2279 N N . THR A 1 286 ? -15.741 11.959 19.756 1.00 92.12 286 THR A N 1
ATOM 2280 C CA . THR A 1 286 ? -14.981 12.405 18.577 1.00 92.12 286 THR A CA 1
ATOM 2281 C C . THR A 1 286 ? -15.844 13.023 17.487 1.00 92.12 286 THR A C 1
ATOM 2283 O O . THR A 1 286 ? -15.288 13.598 16.554 1.00 92.12 286 THR A O 1
ATOM 2286 N N . MET A 1 287 ? -17.170 12.937 17.597 1.00 89.81 287 MET A N 1
ATOM 2287 C CA . MET A 1 287 ? -18.084 13.599 16.672 1.00 89.81 287 MET A CA 1
ATOM 2288 C C . MET A 1 287 ? -17.876 15.119 16.654 1.00 89.81 287 MET A C 1
ATOM 2290 O O . MET A 1 287 ? -17.619 15.750 17.679 1.00 89.81 287 MET A O 1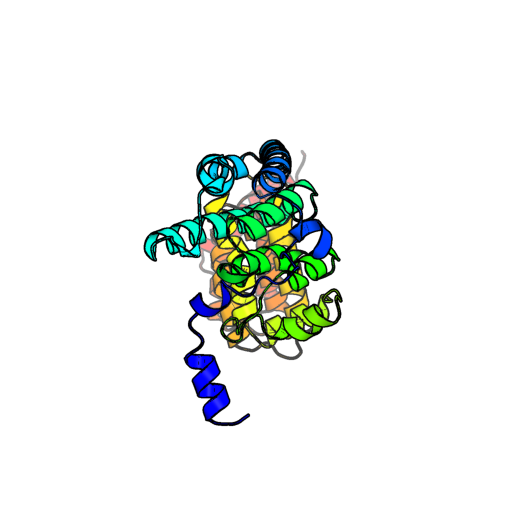
ATOM 2294 N N . ASP A 1 288 ? -17.999 15.681 15.461 1.00 88.00 288 ASP A N 1
ATOM 2295 C CA . ASP A 1 288 ? -18.055 17.113 15.165 1.00 88.00 288 ASP A CA 1
ATOM 2296 C C . ASP A 1 288 ? -19.405 17.423 14.499 1.00 88.00 288 ASP A C 1
ATOM 2298 O O . ASP A 1 288 ? -20.196 16.511 14.245 1.00 88.00 288 ASP A O 1
ATOM 2302 N N . ALA A 1 289 ? -19.693 18.698 14.234 1.00 89.50 289 ALA A N 1
ATOM 2303 C CA . ALA A 1 289 ? -20.972 19.109 13.653 1.00 89.50 289 ALA A CA 1
ATOM 2304 C C . ALA A 1 289 ? -21.263 18.413 12.307 1.00 89.50 289 ALA A C 1
ATOM 2306 O O . ALA A 1 289 ? -22.389 17.984 12.070 1.00 89.50 289 ALA A O 1
ATOM 2307 N N . GLU A 1 290 ? -20.245 18.228 11.463 1.00 88.00 290 GLU A N 1
ATOM 2308 C CA . GLU A 1 290 ? -20.394 17.631 10.129 1.00 88.00 290 GLU A CA 1
ATOM 2309 C C . GLU A 1 290 ? -20.645 16.115 10.173 1.00 88.00 290 GLU A C 1
ATOM 2311 O O . GLU A 1 290 ? -21.359 15.566 9.336 1.00 88.00 290 GLU A O 1
ATOM 2316 N N . SER A 1 291 ? -20.090 15.418 11.167 1.00 90.88 291 SER A N 1
ATOM 2317 C CA . SER A 1 291 ? -20.266 13.972 11.354 1.00 90.88 291 SER A CA 1
ATOM 2318 C C . SER A 1 291 ? -21.375 13.602 12.342 1.00 90.88 291 SER A C 1
ATOM 2320 O O . SER A 1 291 ? -21.648 12.408 12.507 1.00 90.88 291 SER A O 1
ATOM 2322 N N . ALA A 1 292 ? -22.013 14.576 13.002 1.00 91.50 292 ALA A N 1
ATOM 2323 C CA . ALA A 1 292 ? -22.944 14.351 14.110 1.00 91.50 292 ALA A CA 1
ATOM 2324 C C . ALA A 1 292 ? -24.109 13.431 13.728 1.00 91.50 292 ALA A C 1
ATOM 2326 O O . ALA A 1 292 ? -24.368 12.457 14.433 1.00 91.50 292 ALA A O 1
ATOM 2327 N N . PHE A 1 293 ? -24.765 13.682 12.591 1.00 92.56 293 PHE A N 1
ATOM 2328 C CA . PHE A 1 293 ? -25.922 12.896 12.150 1.00 92.56 293 PHE A CA 1
ATOM 2329 C C . PHE A 1 293 ? -25.585 11.407 11.987 1.00 92.56 293 PHE A C 1
ATOM 2331 O O . PHE A 1 293 ? -26.254 10.541 12.555 1.00 92.56 293 PHE A O 1
ATOM 2338 N N . ILE A 1 294 ? -24.501 11.102 11.265 1.00 93.88 294 ILE A N 1
ATOM 2339 C CA . ILE A 1 294 ? -24.054 9.720 11.049 1.00 93.88 294 ILE A CA 1
ATOM 2340 C C . ILE A 1 294 ? -23.555 9.103 12.357 1.00 93.88 294 ILE A C 1
ATOM 2342 O O . ILE A 1 294 ? -23.889 7.965 12.664 1.00 93.88 294 ILE A O 1
ATOM 2346 N N . SER A 1 295 ? -22.799 9.856 13.155 1.00 93.75 295 SER A N 1
ATOM 2347 C CA . SER A 1 295 ? -22.253 9.387 14.431 1.00 93.75 295 SER A CA 1
ATOM 2348 C C . SER A 1 295 ? -23.354 9.001 15.419 1.00 93.75 295 SER A C 1
ATOM 2350 O O . SER A 1 295 ? -23.299 7.923 16.007 1.00 93.75 295 SER A O 1
ATOM 2352 N N . ILE A 1 296 ? -24.381 9.842 15.569 1.00 92.81 296 ILE A N 1
ATOM 2353 C CA . ILE A 1 296 ? -25.535 9.565 16.431 1.00 92.81 296 ILE A CA 1
ATOM 2354 C C . ILE A 1 296 ? -26.316 8.366 15.896 1.00 92.81 296 ILE A C 1
ATOM 2356 O O . ILE A 1 296 ? -26.630 7.468 16.671 1.00 92.81 296 ILE A O 1
ATOM 2360 N N . SER A 1 297 ? -26.557 8.298 14.584 1.00 94.44 297 SER A N 1
ATOM 2361 C CA . SER A 1 297 ? -27.240 7.158 13.957 1.00 94.44 297 SER A CA 1
ATOM 2362 C C . SER A 1 297 ? -26.503 5.838 14.217 1.00 94.44 297 SER A C 1
ATOM 2364 O O . SER A 1 297 ? -27.116 4.851 14.613 1.00 94.44 297 SER A O 1
ATOM 2366 N N . THR A 1 298 ? -25.172 5.820 14.086 1.00 94.38 298 THR A N 1
ATOM 2367 C CA . THR A 1 298 ? -24.351 4.645 14.413 1.00 94.38 298 THR A CA 1
ATOM 2368 C C . THR A 1 298 ? -24.445 4.276 15.892 1.00 94.38 298 THR A C 1
ATOM 2370 O O . THR A 1 298 ? -24.498 3.094 16.223 1.00 94.38 298 THR A O 1
ATOM 2373 N N . VAL A 1 299 ? -24.471 5.263 16.792 1.00 92.62 299 VAL A N 1
ATOM 2374 C CA . VAL A 1 299 ? -24.638 5.013 18.228 1.00 92.62 299 VAL A CA 1
ATOM 2375 C C . VAL A 1 299 ? -26.007 4.399 18.509 1.00 92.62 299 VAL A C 1
ATOM 2377 O O . VAL A 1 299 ? -26.064 3.399 19.214 1.00 92.62 299 VAL A O 1
ATOM 2380 N N . VAL A 1 300 ? -27.087 4.922 17.923 1.00 91.81 300 VAL A N 1
ATOM 2381 C CA . VAL A 1 300 ? -28.437 4.345 18.056 1.00 91.81 300 VAL A CA 1
ATOM 2382 C C . VAL A 1 300 ? -28.451 2.884 17.603 1.00 91.81 300 VAL A C 1
ATOM 2384 O O . VAL A 1 300 ? -28.877 2.025 18.367 1.00 91.81 300 VAL A O 1
ATOM 2387 N N . ILE A 1 301 ? -27.876 2.581 16.434 1.00 93.12 301 ILE A N 1
ATOM 2388 C CA . ILE A 1 301 ? -27.767 1.203 15.929 1.00 93.12 301 ILE A CA 1
ATOM 2389 C C . ILE A 1 301 ? -27.000 0.308 16.911 1.00 93.12 301 ILE A C 1
ATOM 2391 O O . ILE A 1 301 ? -27.402 -0.829 17.147 1.00 93.12 301 ILE A O 1
ATOM 2395 N N . LEU A 1 302 ? -25.912 0.799 17.515 1.00 92.69 302 LEU A N 1
ATOM 2396 C CA . LEU A 1 302 ? -25.176 0.045 18.535 1.00 92.69 302 LEU A CA 1
ATOM 2397 C C . LEU A 1 302 ? -26.048 -0.267 19.759 1.00 92.69 302 LEU A C 1
ATOM 2399 O O . LEU A 1 302 ? -25.976 -1.382 20.259 1.00 92.69 302 LEU A O 1
ATOM 2403 N N . PHE A 1 303 ? -26.868 0.674 20.232 1.00 89.50 303 PHE A N 1
ATOM 2404 C CA . PHE A 1 303 ? -27.777 0.438 21.362 1.00 89.50 303 PHE A CA 1
ATOM 2405 C C . PHE A 1 303 ? -28.930 -0.509 21.026 1.00 89.50 303 PHE A C 1
ATOM 2407 O O . PHE A 1 303 ? -29.339 -1.279 21.888 1.00 89.50 303 PHE A O 1
ATOM 2414 N N . GLU A 1 304 ? -29.448 -0.462 19.798 1.00 90.50 304 GLU A N 1
ATOM 2415 C CA . GLU A 1 304 ? -30.535 -1.347 19.364 1.00 90.50 304 GLU A CA 1
ATOM 2416 C C . GLU A 1 304 ? -30.066 -2.784 19.119 1.00 90.50 304 GLU A C 1
ATOM 2418 O O . GLU A 1 304 ? -30.811 -3.728 19.367 1.00 90.50 304 GLU A O 1
ATOM 2423 N N . THR A 1 305 ? -28.840 -2.961 18.620 1.00 92.12 305 THR A N 1
ATOM 2424 C CA . THR A 1 305 ? -28.340 -4.274 18.177 1.00 92.12 305 THR A CA 1
ATOM 2425 C C . THR A 1 305 ? -27.426 -4.967 19.185 1.00 92.12 305 THR A C 1
ATOM 2427 O O . THR A 1 305 ? -27.194 -6.165 19.051 1.00 92.12 305 THR A O 1
ATOM 2430 N N . GLN A 1 306 ? -26.891 -4.250 20.180 1.00 90.81 306 GLN A N 1
ATOM 2431 C CA . GLN A 1 306 ? -25.901 -4.774 21.128 1.00 90.81 306 GLN A CA 1
ATOM 2432 C C . GLN A 1 306 ? -26.346 -4.571 22.578 1.00 90.81 306 GLN A C 1
ATOM 2434 O O . GLN A 1 306 ? -27.002 -3.591 22.925 1.00 90.81 306 GLN A O 1
ATOM 2439 N N . VAL A 1 307 ? -25.907 -5.457 23.474 1.00 84.38 307 VAL A N 1
ATOM 2440 C CA . VAL A 1 307 ? -26.184 -5.330 24.912 1.00 84.38 307 VAL A CA 1
ATOM 2441 C C . VAL A 1 307 ? -25.256 -4.280 25.535 1.00 84.38 307 VAL A C 1
ATOM 2443 O O . VAL A 1 307 ? -24.143 -4.585 25.965 1.00 84.38 307 VAL A O 1
ATOM 2446 N N . ILE A 1 308 ? -25.708 -3.023 25.594 1.00 77.62 308 ILE A N 1
ATOM 2447 C CA . ILE A 1 308 ? -24.980 -1.913 26.232 1.00 77.62 308 ILE A CA 1
ATOM 2448 C C . ILE A 1 308 ? -25.759 -1.433 27.463 1.00 77.62 308 ILE A C 1
ATOM 2450 O O . ILE A 1 308 ? -26.678 -0.628 27.363 1.00 77.62 308 ILE A O 1
ATOM 2454 N N . VAL A 1 309 ? -25.368 -1.913 28.647 1.00 69.25 309 VAL A N 1
ATOM 2455 C CA . VAL A 1 309 ? -26.145 -1.712 29.887 1.00 69.25 309 VAL A CA 1
ATOM 2456 C C . VAL A 1 309 ? -26.099 -0.264 30.402 1.00 69.25 309 VAL A C 1
ATOM 2458 O O . VAL A 1 309 ? -27.112 0.244 30.870 1.00 69.25 309 VAL A O 1
ATOM 2461 N N . GLN A 1 310 ? -24.952 0.428 30.325 1.00 68.56 310 GLN A N 1
ATOM 2462 C CA . GLN A 1 310 ? -24.804 1.809 30.820 1.00 68.56 310 GLN A CA 1
ATOM 2463 C C . GLN A 1 310 ? -23.726 2.611 30.066 1.00 68.56 310 GLN A C 1
ATOM 2465 O O . GLN A 1 310 ? -22.563 2.195 29.964 1.00 68.56 310 GLN A O 1
ATOM 2470 N N . LEU A 1 311 ? -24.089 3.819 29.617 1.00 67.06 311 LEU A N 1
ATOM 2471 C CA . LEU A 1 311 ? -23.146 4.888 29.258 1.00 67.06 311 LEU A CA 1
ATOM 2472 C C . LEU A 1 311 ? -22.687 5.626 30.515 1.00 67.06 311 LEU A C 1
ATOM 2474 O O . LEU A 1 311 ? -23.416 5.716 31.499 1.00 67.06 311 LEU A O 1
ATOM 2478 N N . SER A 1 312 ? -21.486 6.209 30.484 1.00 69.88 312 SER A N 1
ATOM 2479 C CA . SER A 1 312 ? -21.098 7.126 31.558 1.00 69.88 312 SER A CA 1
ATOM 2480 C C . SER A 1 312 ? -22.023 8.349 31.556 1.00 69.88 312 SER A C 1
ATOM 2482 O O . SER A 1 312 ? -22.393 8.843 30.490 1.00 69.88 312 SER A O 1
ATOM 2484 N N . ALA A 1 313 ? -22.365 8.873 32.738 1.00 69.25 313 ALA A N 1
ATOM 2485 C CA . ALA A 1 313 ? -23.270 10.022 32.884 1.00 69.25 313 ALA A CA 1
ATOM 2486 C C . ALA A 1 313 ? -22.860 11.228 32.011 1.00 69.25 313 ALA A C 1
ATOM 2488 O O . ALA A 1 313 ? -23.701 11.903 31.422 1.00 69.25 313 ALA A O 1
ATOM 2489 N N . ARG A 1 314 ? -21.548 11.437 31.846 1.00 67.88 314 ARG A N 1
ATOM 2490 C CA . ARG A 1 314 ? -20.973 12.476 30.980 1.00 67.88 314 ARG A CA 1
ATOM 2491 C C . ARG A 1 314 ? -21.377 12.329 29.509 1.00 67.88 314 ARG A C 1
ATOM 2493 O O . ARG A 1 314 ? -21.577 13.327 28.832 1.00 67.88 314 ARG A O 1
ATOM 2500 N N . LEU A 1 315 ? -21.493 11.104 29.000 1.00 66.31 315 LEU A N 1
ATOM 2501 C CA . LEU A 1 315 ? -21.866 10.857 27.605 1.00 66.31 315 LEU A CA 1
ATOM 2502 C C . LEU A 1 315 ? -23.365 11.027 27.372 1.00 66.31 315 LEU A C 1
ATOM 2504 O O . LEU A 1 315 ? -23.752 11.563 26.339 1.00 66.31 315 LEU A O 1
ATOM 2508 N N . ALA A 1 316 ? -24.192 10.662 28.354 1.00 68.25 316 ALA A N 1
ATOM 2509 C CA . ALA A 1 316 ? -25.621 10.970 28.324 1.00 68.25 316 ALA A CA 1
ATOM 2510 C C . ALA A 1 316 ? -25.863 12.494 28.290 1.00 68.25 316 ALA A C 1
ATOM 2512 O O . ALA A 1 316 ? -26.686 12.983 27.520 1.00 68.25 316 ALA A O 1
ATOM 2513 N N . GLN A 1 317 ? -25.080 13.267 29.054 1.00 69.31 317 GLN A N 1
ATOM 2514 C CA . GLN A 1 317 ? -25.110 14.734 28.994 1.00 69.31 317 GLN A CA 1
ATOM 2515 C C . GLN A 1 317 ? -24.681 15.275 27.624 1.00 69.31 317 GLN A C 1
ATOM 2517 O O . GLN A 1 317 ? -25.316 16.195 27.113 1.00 69.31 317 GLN A O 1
ATOM 2522 N N . MET A 1 318 ? -23.644 14.698 27.009 1.00 67.50 318 MET A N 1
ATOM 2523 C CA . MET A 1 318 ? -23.208 15.092 25.664 1.00 67.50 318 MET A CA 1
ATOM 2524 C C . MET A 1 318 ? -24.285 14.831 24.611 1.00 67.50 318 MET A C 1
ATOM 2526 O O . MET A 1 318 ? -24.523 15.697 23.776 1.00 67.50 318 MET A O 1
ATOM 2530 N N . MET A 1 319 ? -24.970 13.684 24.668 1.00 66.12 319 MET A N 1
ATOM 2531 C CA . MET A 1 319 ? -26.097 13.406 23.772 1.00 66.12 319 MET A CA 1
ATOM 2532 C C . MET A 1 319 ? -27.205 14.449 23.929 1.00 66.12 319 MET A C 1
ATOM 2534 O O . MET A 1 319 ? -27.659 14.994 22.930 1.00 66.12 319 MET A O 1
ATOM 2538 N N . ASN A 1 320 ? -27.574 14.798 25.166 1.00 67.62 320 ASN A N 1
ATOM 2539 C CA . ASN A 1 320 ? -28.572 15.839 25.424 1.00 67.62 320 ASN A CA 1
ATOM 2540 C C . ASN A 1 320 ? -28.150 17.212 24.887 1.00 67.62 320 ASN A C 1
ATOM 2542 O O . ASN A 1 320 ? -28.985 17.941 24.359 1.00 67.62 320 ASN A O 1
ATOM 2546 N N . PHE A 1 321 ? -26.871 17.573 25.015 1.00 67.06 321 PHE A N 1
ATOM 2547 C CA . PHE A 1 321 ? -26.355 18.837 24.494 1.00 67.06 321 PHE A CA 1
ATOM 2548 C C . PHE A 1 321 ? -26.416 18.878 22.964 1.00 67.06 321 PHE A C 1
ATOM 2550 O O . PHE A 1 321 ? -26.995 19.798 22.400 1.00 67.06 321 PHE A O 1
ATOM 2557 N N . VAL A 1 322 ? -25.894 17.846 22.295 1.00 64.88 322 VAL A N 1
ATOM 2558 C CA . VAL A 1 322 ? -25.877 17.776 20.827 1.00 64.88 322 VAL A CA 1
ATOM 2559 C C . VAL A 1 322 ? -27.292 17.700 20.255 1.00 64.88 322 VAL A C 1
ATOM 2561 O O . VAL A 1 322 ? -27.566 18.306 19.222 1.00 64.88 322 VAL A O 1
ATOM 2564 N N . TRP A 1 323 ? -28.205 16.994 20.924 1.00 62.34 323 TRP A N 1
ATOM 2565 C CA . TRP A 1 323 ? -29.601 16.922 20.502 1.00 62.34 323 TRP A CA 1
ATOM 2566 C C . TRP A 1 323 ? -30.295 18.284 20.608 1.00 62.34 323 TRP A C 1
ATOM 2568 O O . TRP A 1 323 ? -30.949 18.694 19.656 1.00 62.34 323 TRP A O 1
ATOM 2578 N N . LYS A 1 324 ? -30.073 19.031 21.701 1.00 65.56 324 LYS A N 1
ATOM 2579 C CA . LYS A 1 324 ? -30.578 20.408 21.844 1.00 65.56 324 LYS A CA 1
ATOM 2580 C C . LYS A 1 324 ? -30.008 21.341 20.776 1.00 65.56 324 LYS A C 1
ATOM 2582 O O . LYS A 1 324 ? -30.774 21.955 20.049 1.00 65.56 324 LYS A O 1
ATOM 2587 N N . SER A 1 325 ? -28.686 21.360 20.601 1.00 63.22 325 SER A N 1
ATOM 2588 C CA . SER A 1 325 ? -28.034 22.249 19.631 1.00 63.22 325 SER A CA 1
ATOM 2589 C C . SER A 1 325 ? -28.432 21.978 18.177 1.00 63.22 325 SER A C 1
ATOM 2591 O O . SER A 1 325 ? -28.433 22.906 17.382 1.00 63.22 325 SER A O 1
ATOM 2593 N N . ASN A 1 326 ? -28.764 20.733 17.811 1.00 57.53 326 ASN A N 1
ATOM 2594 C CA . ASN A 1 326 ? -29.253 20.422 16.462 1.00 57.53 326 ASN A CA 1
ATOM 2595 C C . ASN A 1 326 ? -30.763 20.650 16.303 1.00 57.53 326 ASN A C 1
ATOM 2597 O O . ASN A 1 326 ? -31.201 20.985 15.207 1.00 57.53 326 ASN A O 1
ATOM 2601 N N . MET A 1 327 ? -31.558 20.501 17.367 1.00 53.34 327 MET A N 1
ATOM 2602 C CA . MET A 1 327 ? -32.983 20.859 17.351 1.00 53.34 327 MET A CA 1
ATOM 2603 C C . MET A 1 327 ? -33.180 22.371 17.179 1.00 53.34 327 MET A C 1
ATOM 2605 O O . MET A 1 327 ? -34.042 22.771 16.403 1.00 53.34 327 MET A O 1
ATOM 2609 N N . ASP A 1 328 ? -32.320 23.194 17.787 1.00 50.12 328 ASP A N 1
ATOM 2610 C CA . ASP A 1 328 ? -32.345 24.657 17.623 1.00 50.12 328 ASP A CA 1
ATOM 2611 C C . ASP A 1 328 ? -32.022 25.106 16.175 1.00 50.12 328 ASP A C 1
ATOM 2613 O O . ASP A 1 328 ? -32.367 26.214 15.775 1.00 50.12 328 ASP A O 1
ATOM 2617 N N . ILE A 1 329 ? -31.401 24.240 15.357 1.00 50.06 329 ILE A N 1
ATOM 2618 C CA . ILE A 1 329 ? -31.130 24.477 13.922 1.00 50.06 329 ILE A CA 1
ATOM 2619 C C . ILE A 1 329 ? -32.324 24.045 13.043 1.00 50.06 329 ILE A C 1
ATOM 2621 O O . ILE A 1 329 ? -32.461 24.504 11.910 1.00 50.06 329 ILE A O 1
ATOM 2625 N N . ILE A 1 330 ? -33.206 23.178 13.554 1.00 43.22 330 ILE A N 1
ATOM 2626 C CA . ILE A 1 330 ? -34.366 22.627 12.829 1.00 43.22 330 ILE A CA 1
ATOM 2627 C C . ILE A 1 330 ? -35.666 23.376 13.179 1.00 43.22 330 ILE A C 1
ATOM 2629 O O . ILE A 1 330 ? -36.673 23.201 12.495 1.00 43.22 330 ILE A O 1
ATOM 2633 N N . SER A 1 331 ? -35.653 24.273 14.169 1.00 33.75 331 SER A N 1
ATOM 2634 C CA . SER A 1 331 ? -36.726 25.249 14.384 1.00 33.75 331 SER A CA 1
ATOM 2635 C C . SER A 1 331 ? -36.421 26.577 13.670 1.00 33.75 331 SER A C 1
ATOM 2637 O O . SER A 1 331 ? -35.753 27.433 14.257 1.00 33.75 331 SER A O 1
ATOM 2639 N N . PRO A 1 332 ? -36.898 26.813 12.431 1.00 39.03 332 PRO A N 1
ATOM 2640 C CA . PRO A 1 332 ? -37.106 28.181 11.994 1.00 39.03 332 PRO A CA 1
ATOM 2641 C C . PRO A 1 332 ? -38.243 28.756 12.849 1.00 39.03 332 PRO A C 1
ATOM 2643 O O . PRO A 1 332 ? -39.243 28.079 13.092 1.00 39.03 332 PRO A O 1
ATOM 2646 N N . SER A 1 333 ? -38.036 29.973 13.347 1.00 37.72 333 SER A N 1
ATOM 2647 C CA . SER A 1 333 ? -39.066 30.818 13.964 1.00 37.72 333 SER A CA 1
ATOM 2648 C C . SER A 1 333 ? -40.401 30.773 13.230 1.00 37.72 333 SER A C 1
ATOM 2650 O O . SER A 1 333 ? -40.341 30.867 11.978 1.00 37.72 333 SER A O 1
#

InterPro domains:
  IPR022125 U3 small nucleolar RNA-associated protein 10, N-terminal [PF12397] (236-318)
  IPR040191 U3 small nucleolar RNA-associated protein 10 [PTHR13457] (1-314)

Secondary structure (DSSP, 8-state):
--HHHHHHHHH--GGGGTT---S----SSS-HHHHHHS-HHHHHHHHHHHHHHHHHH-GGGGGGHHHHSSGGGGG--GGGS-HHHHHHHHHHHHHHHHHHGGGTTSHHHHHHHHHHHHHS-HHHH-HHHHHHHHGGGTTSHHHHHHHHH----TT-GGGGGGHHHHHHTPPPPHHHHHHHHHH-HHHHHHHHHHHHHHHHHHTT---TTHHHHHHHHHHHHHHHHHH-SS--HHHHHHHHHHHHHHHH-S-HHHHHHHHHHHHHHHTTS---HHHHHHHHHHHHHH--TTTHHHHHHHHHHHHHHS------HHHHHHHHHHHHHHHHHH---

pLDDT: mean 87.85, std 13.97, range [33.75, 98.25]

Foldseek 3Di:
DDPVVVVVVVVPDPVVVPPPPDCAALALPDGRNVLSPDDLVRLLVLLLVLLVVVCVLPVLSVVCCVPQNDPVLSPDDQVPDDPVRNVVNLVSLLLNLLSCQLVCPPPSNRSNVRSCCRSVVCLESVVLSNCLSLVLVLQDLSSLSSLLSHDCDVVVVLCPVCVVCNVVSHGDDLVNLLVSCQVPVVNLLSNLCSLVSNCVSRPLPDDVSNLSSLVSNLVSLLVSLVPDPDHDPSNVVSCVVQLLVLLQDPHLSSNLSSLSSLLSNLQRDADDLVVLLVSLVSLLVRDDPSNVVSSVVSNVSSVVRYPHPDDDPVSVVSVVVSVVVVVVVVDDD

Sequence (333 aa):
MTSLSRQLQRLALPETRIYKQTNKAASLLFEPEDAAGMSKDTIFAIAVVGFEELTKNDYVFEKFRATLFSQSTLDVERALLTRDQNVSLDNVISEFFVALTPYLLFSSAHKAIEWLARGFRVHEYNVGAVLRCAIHYHECNIFARILKLLQIRPEHSLWQWLLPFQRSAQVITRQVLCRECEKNPALMTFILDTASLWVQSVGNCGAPTQLMVFKFQLSLCWTTIAYSESLTNSFLNSLFPYLVQGLKSGVVAYKICSCGIIARLACKVELEQNVSKVLAQKILKTMDAESAFISISTVVILFETQVIVQLSARLAQMMNFVWKSNMDIISPS

Radius of gyration: 23.44 Å; chains: 1; bounding box: 63×63×62 Å

Organism: Trichuris trichiura (NCBI:txid36087)